Protein AF-A0A7T5BTV6-F1 (afdb_monomer)

pLDDT: mean 82.23, std 12.32, range [39.28, 97.44]

Solvent-accessible surface area (backbone atoms only — not comparable to full-atom values): 12283 Å² total; per-residue (Å²): 130,86,52,77,66,54,48,31,51,49,59,50,71,62,69,70,50,60,67,31,56,64,42,66,76,42,51,52,59,54,52,50,52,52,50,52,54,47,53,56,48,51,53,50,31,69,74,71,41,96,44,72,67,47,54,51,50,54,51,49,51,52,54,50,53,50,51,53,51,43,49,49,45,37,51,46,25,31,28,62,52,93,87,78,50,67,41,69,45,49,69,68,62,41,49,36,63,70,54,65,51,90,56,91,65,64,77,39,74,55,68,60,59,72,72,56,41,49,51,52,50,56,41,50,51,50,52,54,52,48,52,65,68,46,45,66,56,51,55,51,45,29,75,76,30,35,63,52,67,68,46,51,40,52,25,50,46,45,35,49,76,74,36,81,65,51,77,74,43,55,79,38,67,67,41,46,72,47,52,45,53,54,46,53,45,50,14,31,37,50,32,41,76,69,57,74,58,94,40,56,40,39,53,59,50,25,53,48,46,56,55,52,52,52,49,57,54,54,63,72,74,108

Mean predicted aligned error: 7.39 Å

Structure (mmCIF, N/CA/C/O backbone):
data_AF-A0A7T5BTV6-F1
#
_entry.id   AF-A0A7T5BTV6-F1
#
loop_
_atom_site.group_PDB
_atom_site.id
_atom_site.type_symbol
_atom_site.label_atom_id
_atom_site.label_alt_id
_atom_site.label_comp_id
_atom_site.label_asym_id
_atom_site.label_entity_id
_atom_site.label_seq_id
_atom_site.pdbx_PDB_ins_code
_atom_site.Cartn_x
_atom_site.Cartn_y
_atom_site.Cartn_z
_atom_site.occupancy
_atom_site.B_iso_or_equiv
_atom_site.auth_seq_id
_atom_site.auth_comp_id
_atom_site.auth_asym_id
_atom_site.auth_atom_id
_atom_site.pdbx_PDB_model_num
ATOM 1 N N . MET A 1 1 ? 21.422 -20.845 -12.925 1.00 51.81 1 MET A N 1
ATOM 2 C CA . MET A 1 1 ? 20.697 -19.559 -12.992 1.00 51.81 1 MET A CA 1
ATOM 3 C C . MET A 1 1 ? 21.410 -18.653 -13.976 1.00 51.81 1 MET A C 1
ATOM 5 O O . MET A 1 1 ? 22.628 -18.546 -13.880 1.00 51.81 1 MET A O 1
ATOM 9 N N . LYS A 1 2 ? 20.679 -18.036 -14.913 1.00 55.03 2 LYS A N 1
ATOM 10 C CA . LYS A 1 2 ? 21.185 -16.854 -15.628 1.00 55.03 2 LYS A CA 1
ATOM 11 C C . LYS A 1 2 ? 21.397 -15.729 -14.609 1.00 55.03 2 LYS A C 1
ATOM 13 O O . LYS A 1 2 ? 20.682 -15.668 -13.611 1.00 55.03 2 LYS A O 1
ATOM 18 N N . SER A 1 3 ? 22.433 -14.919 -14.787 1.00 64.31 3 SER A N 1
ATOM 19 C CA . SER A 1 3 ? 22.828 -13.929 -13.779 1.00 64.31 3 SER A CA 1
ATOM 20 C C . SER A 1 3 ? 21.842 -12.754 -13.739 1.00 64.31 3 SER A C 1
ATOM 22 O O . SER A 1 3 ? 21.277 -12.384 -14.763 1.00 64.31 3 SER A O 1
ATOM 24 N N . TYR A 1 4 ? 21.691 -12.106 -12.580 1.00 62.25 4 TYR A N 1
ATOM 25 C CA . TYR A 1 4 ? 20.944 -10.844 -12.404 1.00 62.25 4 TYR A CA 1
ATOM 26 C C . TYR A 1 4 ? 21.262 -9.778 -13.471 1.00 62.25 4 TYR A C 1
ATOM 28 O O . TYR A 1 4 ? 20.414 -8.977 -13.861 1.00 62.25 4 TYR A O 1
ATOM 36 N N . LYS A 1 5 ? 22.501 -9.776 -13.972 1.00 64.81 5 LYS A N 1
ATOM 37 C CA . LYS A 1 5 ? 22.947 -8.874 -15.033 1.00 64.81 5 LYS A CA 1
ATOM 38 C C . LYS A 1 5 ? 22.238 -9.152 -16.367 1.00 64.81 5 LYS A C 1
ATOM 40 O O . LYS A 1 5 ? 21.891 -8.214 -17.074 1.00 64.81 5 LYS A O 1
ATOM 45 N N . GLU A 1 6 ? 21.978 -10.417 -16.682 1.00 66.62 6 GLU A N 1
ATOM 46 C CA . GLU A 1 6 ? 21.362 -10.830 -17.947 1.00 66.62 6 GLU A CA 1
ATOM 47 C C . GLU A 1 6 ? 19.863 -10.500 -17.998 1.00 66.62 6 GLU A C 1
ATOM 49 O O . GLU A 1 6 ? 19.373 -10.093 -19.048 1.00 66.62 6 GLU A O 1
ATOM 54 N N . THR A 1 7 ? 19.123 -10.603 -16.884 1.00 66.12 7 THR A N 1
ATOM 55 C CA . THR A 1 7 ? 17.706 -10.177 -16.830 1.00 66.12 7 THR A CA 1
ATOM 56 C C . THR A 1 7 ? 17.564 -8.675 -17.011 1.00 66.12 7 THR A C 1
ATOM 58 O O . THR A 1 7 ? 16.719 -8.223 -17.784 1.00 66.12 7 THR A O 1
ATOM 61 N N . LYS A 1 8 ? 18.440 -7.904 -16.365 1.00 66.19 8 LYS A N 1
ATOM 62 C CA . LYS A 1 8 ? 18.507 -6.451 -16.528 1.00 66.19 8 LYS A CA 1
ATOM 63 C C . LYS A 1 8 ? 18.761 -6.024 -17.973 1.00 66.19 8 LYS A C 1
ATOM 65 O O . LYS A 1 8 ? 18.110 -5.104 -18.460 1.00 66.19 8 LYS A O 1
ATOM 70 N N . GLU A 1 9 ? 19.697 -6.679 -18.654 1.00 68.44 9 GLU A N 1
ATOM 71 C CA . GLU A 1 9 ? 20.021 -6.376 -20.051 1.00 68.44 9 GLU A CA 1
ATOM 72 C C . GLU A 1 9 ? 18.893 -6.800 -21.004 1.00 68.44 9 GLU A C 1
ATOM 74 O O . GLU A 1 9 ? 18.571 -6.046 -21.918 1.00 68.44 9 GLU A O 1
ATOM 79 N N . TYR A 1 10 ? 18.239 -7.940 -20.762 1.00 68.81 10 TYR A N 1
ATOM 80 C CA . TYR A 1 10 ? 17.140 -8.429 -21.601 1.00 68.81 10 TYR A CA 1
ATOM 81 C C . TYR A 1 10 ? 15.875 -7.562 -21.503 1.00 68.81 10 TYR A C 1
ATOM 83 O O . TYR A 1 10 ? 15.316 -7.180 -22.526 1.00 68.81 10 TYR A O 1
ATOM 91 N N . LEU A 1 11 ? 15.443 -7.179 -20.295 1.00 65.69 11 LEU A N 1
ATOM 92 C CA . LEU A 1 11 ? 14.284 -6.288 -20.126 1.00 65.69 11 LEU A CA 1
ATOM 93 C C . LEU A 1 11 ? 14.559 -4.884 -20.681 1.00 65.69 11 LEU A C 1
ATOM 95 O O . LEU A 1 11 ? 13.669 -4.267 -21.257 1.00 65.69 11 LEU A O 1
ATOM 99 N N . LYS A 1 12 ? 15.812 -4.415 -20.603 1.00 66.75 12 LYS A N 1
ATOM 100 C CA . LYS A 1 12 ? 16.241 -3.179 -21.270 1.00 66.75 12 LYS A CA 1
ATOM 101 C C . LYS A 1 12 ? 16.178 -3.288 -22.799 1.00 66.75 12 LYS A C 1
ATOM 103 O O . LYS A 1 12 ? 15.775 -2.330 -23.447 1.00 66.75 12 LYS A O 1
ATOM 108 N N . GLN A 1 13 ? 16.565 -4.431 -23.373 1.00 67.75 13 GLN A N 1
ATOM 109 C CA . GLN A 1 13 ? 16.500 -4.687 -24.821 1.00 67.75 13 GLN A CA 1
ATOM 110 C C . GLN A 1 13 ? 15.068 -4.778 -25.356 1.00 67.75 13 GLN A C 1
ATOM 112 O O . GLN A 1 13 ? 14.852 -4.519 -26.535 1.00 67.75 13 GLN A O 1
ATOM 117 N N . LEU A 1 14 ? 14.100 -5.142 -24.510 1.00 63.34 14 LEU A N 1
ATOM 118 C CA . LEU A 1 14 ? 12.693 -5.195 -24.900 1.00 63.34 14 LEU A CA 1
ATOM 119 C C . LEU A 1 14 ? 12.043 -3.809 -25.030 1.00 63.34 14 LEU A C 1
ATOM 121 O O . LEU A 1 14 ? 10.919 -3.752 -25.516 1.00 63.34 14 LEU A O 1
ATOM 125 N N . GLU A 1 15 ? 12.712 -2.722 -24.608 1.00 56.06 15 GLU A N 1
ATOM 126 C CA . GLU A 1 15 ? 12.237 -1.318 -24.624 1.00 56.06 15 GLU A CA 1
ATOM 127 C C . GLU A 1 15 ? 10.810 -1.094 -24.066 1.00 56.06 15 GLU A C 1
ATOM 129 O O . GLU A 1 15 ? 10.263 0.008 -24.137 1.00 56.06 15 GLU A O 1
ATOM 134 N N . ASP A 1 16 ? 10.197 -2.109 -23.454 1.00 62.25 16 ASP A N 1
ATOM 135 C CA . ASP A 1 16 ? 8.799 -2.102 -23.045 1.00 62.25 16 ASP A CA 1
ATOM 136 C C . ASP A 1 16 ? 8.652 -1.591 -21.612 1.00 62.25 16 ASP A C 1
ATOM 138 O O . ASP A 1 16 ? 8.216 -2.283 -20.696 1.00 62.25 16 ASP A O 1
ATOM 142 N N . PHE A 1 17 ? 9.011 -0.323 -21.421 1.00 65.88 17 PHE A N 1
ATOM 143 C CA . PHE A 1 17 ? 8.762 0.392 -20.172 1.00 65.88 17 PHE A CA 1
ATOM 144 C C . PHE A 1 17 ? 7.330 0.938 -20.096 1.00 65.88 17 PHE A C 1
ATOM 146 O O . PHE A 1 17 ? 7.071 1.818 -19.282 1.00 65.88 17 PHE A O 1
ATOM 153 N N . ARG A 1 18 ? 6.378 0.485 -20.929 1.00 67.88 18 ARG A N 1
ATOM 154 C CA . ARG A 1 18 ? 5.025 1.080 -21.005 1.00 67.88 18 ARG A CA 1
ATOM 155 C C . ARG A 1 18 ? 4.305 1.060 -19.660 1.00 67.88 18 ARG A C 1
ATOM 157 O O . ARG A 1 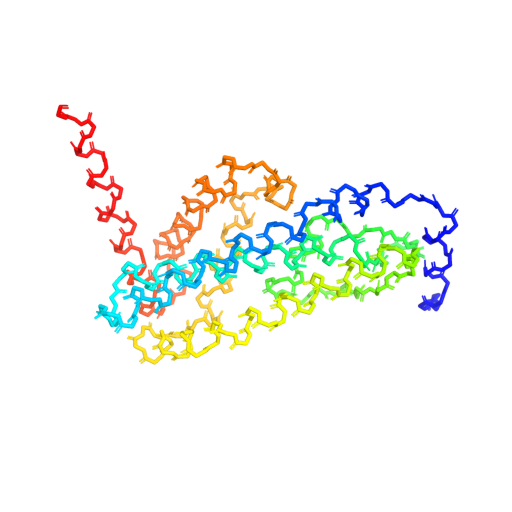18 ? 3.767 2.088 -19.248 1.00 67.88 18 ARG A O 1
ATOM 164 N N . SER A 1 19 ? 4.365 -0.068 -18.954 1.00 67.50 19 SER A N 1
ATOM 165 C CA . SER A 1 19 ? 3.799 -0.197 -17.608 1.00 67.50 19 SER A CA 1
ATOM 166 C C . SER A 1 19 ? 4.476 0.752 -16.624 1.00 67.50 19 SER A C 1
ATOM 168 O O . SER A 1 19 ? 3.798 1.383 -15.820 1.00 67.50 19 SER A O 1
ATOM 170 N N . PHE A 1 20 ? 5.799 0.918 -16.707 1.00 72.69 20 PHE A N 1
ATOM 171 C CA . PHE A 1 20 ? 6.503 1.811 -15.796 1.00 72.69 20 PHE A CA 1
ATOM 172 C C . PHE A 1 20 ? 6.275 3.288 -16.122 1.00 72.69 20 PHE A C 1
ATOM 174 O O . PHE A 1 20 ? 5.968 4.048 -15.218 1.00 72.69 20 PHE A O 1
ATOM 181 N N . ASN A 1 21 ? 6.289 3.685 -17.394 1.00 78.25 21 ASN A N 1
ATOM 182 C CA . ASN A 1 21 ? 5.945 5.037 -17.836 1.00 78.25 21 ASN A CA 1
ATOM 183 C C . ASN A 1 21 ? 4.548 5.452 -17.360 1.00 78.25 21 ASN A C 1
ATOM 185 O O . ASN A 1 21 ? 4.383 6.530 -16.803 1.00 78.25 21 ASN A O 1
ATOM 189 N N . TYR A 1 22 ? 3.546 4.583 -17.529 1.00 82.88 22 TYR A N 1
ATOM 190 C CA . TYR A 1 22 ? 2.180 4.861 -17.078 1.00 82.88 22 TYR A CA 1
ATOM 191 C C . TYR A 1 22 ? 2.087 5.070 -15.559 1.00 82.88 22 TYR A C 1
ATOM 193 O O . TYR A 1 22 ? 1.328 5.917 -15.087 1.00 82.88 22 TYR A O 1
ATOM 201 N N . ARG A 1 23 ? 2.820 4.267 -14.783 1.00 82.19 23 ARG A N 1
ATOM 202 C CA . ARG A 1 23 ? 2.764 4.300 -13.317 1.00 82.19 23 ARG A CA 1
ATOM 203 C C . ARG A 1 23 ? 3.638 5.413 -12.742 1.00 82.19 23 ARG A C 1
ATOM 205 O O . ARG A 1 23 ? 3.221 6.072 -11.796 1.00 82.19 23 ARG A O 1
ATOM 212 N N . ALA A 1 24 ? 4.789 5.685 -13.351 1.00 81.88 24 ALA A N 1
ATOM 213 C CA . ALA A 1 24 ? 5.714 6.753 -12.983 1.00 81.88 24 ALA A CA 1
ATOM 214 C C . ALA A 1 24 ? 5.093 8.152 -13.125 1.00 81.88 24 ALA A C 1
ATOM 216 O O . ALA A 1 24 ? 5.476 9.055 -12.391 1.00 81.88 24 ALA A O 1
ATOM 217 N N . THR A 1 25 ? 4.103 8.338 -14.005 1.00 84.19 25 THR A N 1
ATOM 218 C CA . THR A 1 25 ? 3.374 9.614 -14.098 1.00 84.19 25 THR A CA 1
ATOM 219 C C . THR A 1 25 ? 2.312 9.811 -13.015 1.00 84.19 25 THR A C 1
ATOM 221 O O . THR A 1 25 ? 1.799 10.917 -12.903 1.00 84.19 25 THR A O 1
ATOM 224 N N . ARG A 1 26 ? 1.959 8.778 -12.235 1.00 90.25 26 ARG A N 1
ATOM 225 C CA . ARG A 1 26 ? 0.856 8.826 -11.251 1.00 90.25 26 ARG A CA 1
ATOM 226 C C . ARG A 1 26 ? 1.294 8.551 -9.821 1.00 90.25 26 ARG A C 1
ATOM 228 O O . ARG A 1 26 ? 0.880 9.258 -8.911 1.00 90.25 26 ARG A O 1
ATOM 235 N N . LEU A 1 27 ? 2.137 7.537 -9.618 1.00 92.81 27 LEU A N 1
ATOM 236 C CA . LEU A 1 27 ? 2.580 7.110 -8.289 1.00 92.81 27 LEU A CA 1
ATOM 237 C C . LEU A 1 27 ? 3.151 8.257 -7.437 1.00 92.81 27 LEU A C 1
ATOM 239 O O . LEU A 1 27 ? 2.778 8.313 -6.269 1.00 92.81 27 LEU A O 1
ATOM 243 N N . PRO A 1 28 ? 3.973 9.190 -7.966 1.00 94.38 28 PRO A N 1
ATOM 244 C CA . PRO A 1 28 ? 4.473 10.302 -7.157 1.00 94.38 28 PRO A CA 1
ATOM 245 C C . PRO A 1 28 ? 3.354 11.160 -6.557 1.00 94.38 28 PRO A C 1
ATOM 247 O O . PRO A 1 28 ? 3.398 11.496 -5.377 1.00 94.38 28 PRO A O 1
ATOM 250 N N . GLU A 1 29 ? 2.334 11.484 -7.355 1.00 94.81 29 GLU A N 1
ATOM 251 C CA . GLU A 1 29 ? 1.193 12.290 -6.913 1.00 94.81 29 GLU A CA 1
ATOM 252 C C . GLU A 1 29 ? 0.322 11.521 -5.918 1.00 94.81 29 GLU A C 1
ATOM 254 O O . GLU A 1 29 ? -0.054 12.062 -4.883 1.00 94.81 29 GLU A O 1
ATOM 259 N N . MET A 1 30 ? 0.062 10.238 -6.175 1.00 95.88 30 MET A N 1
ATOM 260 C CA . MET A 1 30 ? -0.702 9.391 -5.256 1.00 95.88 30 MET A CA 1
ATOM 261 C C . MET A 1 30 ? -0.015 9.257 -3.890 1.00 95.88 30 MET A C 1
ATOM 263 O O . MET A 1 30 ? -0.673 9.385 -2.860 1.00 95.88 30 MET A O 1
ATOM 267 N N . VAL A 1 31 ? 1.310 9.061 -3.872 1.00 96.81 31 VAL A N 1
ATOM 268 C CA . VAL A 1 31 ? 2.104 9.019 -2.632 1.00 96.81 31 VAL A CA 1
ATOM 269 C C . VAL A 1 31 ? 2.049 10.364 -1.910 1.00 96.81 31 VAL A C 1
ATOM 271 O O . VAL A 1 31 ? 1.879 10.388 -0.691 1.00 96.81 31 VAL A O 1
ATOM 274 N N . ALA A 1 32 ? 2.159 11.481 -2.635 1.00 96.38 32 ALA A N 1
ATOM 275 C CA . ALA A 1 32 ? 2.069 12.814 -2.044 1.00 96.38 32 ALA A CA 1
ATOM 276 C C . ALA A 1 32 ? 0.684 13.080 -1.432 1.00 96.38 32 ALA A C 1
ATOM 278 O O . ALA A 1 32 ? 0.597 13.590 -0.316 1.00 96.38 32 ALA A O 1
ATOM 279 N N . ASN A 1 33 ? -0.387 12.683 -2.122 1.00 95.81 33 ASN A N 1
ATOM 280 C CA . ASN A 1 33 ? -1.759 12.842 -1.646 1.00 95.81 33 ASN A CA 1
ATOM 281 C C . ASN A 1 33 ? -2.028 12.002 -0.392 1.00 95.81 33 ASN A C 1
ATOM 283 O O . ASN A 1 33 ? -2.576 12.524 0.574 1.00 95.81 33 ASN A O 1
ATOM 287 N N . GLU A 1 34 ? -1.591 10.739 -0.367 1.00 96.31 34 GLU A N 1
ATOM 288 C CA . GLU A 1 34 ? -1.724 9.887 0.823 1.00 96.31 34 GLU A CA 1
ATOM 289 C C . GLU A 1 34 ? -0.873 10.402 1.992 1.00 96.31 34 GLU A C 1
ATOM 291 O O . GLU A 1 34 ? -1.297 10.355 3.143 1.00 96.31 34 GLU A O 1
ATOM 296 N N . THR A 1 35 ? 0.316 10.944 1.705 1.00 96.25 35 THR A N 1
ATOM 297 C CA . THR A 1 35 ? 1.166 11.572 2.729 1.00 96.25 35 THR A CA 1
ATOM 298 C C . THR A 1 35 ? 0.465 12.770 3.355 1.00 96.25 35 THR A C 1
ATOM 300 O O . THR A 1 35 ? 0.402 12.861 4.576 1.00 96.25 35 THR A O 1
ATOM 303 N N . LYS A 1 36 ? -0.122 13.645 2.533 1.00 95.75 36 LYS A N 1
ATOM 304 C CA . LYS A 1 36 ? -0.873 14.806 3.012 1.00 95.75 36 LYS A CA 1
ATOM 305 C C . LYS A 1 36 ? -2.113 14.397 3.813 1.00 95.75 36 LYS A C 1
ATOM 307 O O . LYS A 1 36 ? -2.341 14.933 4.888 1.00 95.75 36 LYS A O 1
ATOM 312 N N . HIS A 1 37 ? -2.883 13.423 3.324 1.00 93.81 37 HIS A N 1
ATOM 313 C CA . HIS A 1 37 ? -4.029 12.879 4.066 1.00 93.81 37 HIS A CA 1
ATOM 314 C C . HIS A 1 37 ? -3.598 12.352 5.438 1.00 93.81 37 HIS A C 1
ATOM 316 O O . HIS A 1 37 ? -4.233 12.629 6.451 1.00 93.81 37 HIS A O 1
ATOM 322 N N . PHE A 1 38 ? -2.472 11.640 5.495 1.00 94.81 38 PHE A N 1
ATOM 323 C CA . PHE A 1 38 ? -1.949 11.149 6.760 1.00 94.81 38 PHE A CA 1
ATOM 324 C C . PHE A 1 38 ? -1.506 12.277 7.703 1.00 94.81 38 PHE A C 1
ATOM 326 O O . PHE A 1 38 ? -1.732 12.158 8.903 1.00 94.81 38 PHE A O 1
ATOM 333 N N . GLU A 1 39 ? -0.933 13.375 7.205 1.00 93.50 39 GLU A N 1
ATOM 334 C CA . GLU A 1 39 ? -0.629 14.559 8.027 1.00 93.50 39 GLU A CA 1
ATOM 335 C C . GLU A 1 39 ? -1.895 15.113 8.708 1.00 93.50 39 GLU A C 1
ATOM 337 O O . GLU A 1 39 ? -1.875 15.349 9.918 1.00 93.50 39 GLU A O 1
ATOM 342 N N . ASP A 1 40 ? -3.015 15.204 7.985 1.00 90.94 40 ASP A N 1
ATOM 343 C CA . ASP A 1 40 ? -4.306 15.630 8.548 1.00 90.94 40 ASP A CA 1
ATOM 344 C C . ASP A 1 40 ? -4.791 14.648 9.643 1.00 90.94 40 ASP A C 1
ATOM 346 O O . ASP A 1 40 ? -5.232 15.048 10.726 1.00 90.94 40 ASP A O 1
ATOM 350 N N . VAL A 1 41 ? -4.638 13.336 9.416 1.00 90.31 41 VAL A N 1
ATOM 351 C CA . VAL A 1 41 ? -4.958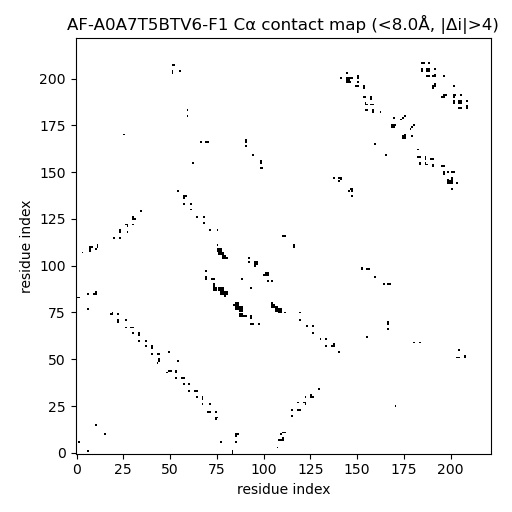 12.287 10.407 1.00 90.31 41 VAL A CA 1
ATOM 352 C C . VAL A 1 41 ? -4.062 12.385 11.648 1.00 90.31 41 VAL A C 1
ATOM 354 O O . VAL A 1 41 ? -4.522 12.150 12.768 1.00 90.31 41 VAL A O 1
ATOM 357 N N . GLN A 1 42 ? -2.785 12.743 11.487 1.00 89.88 42 GLN A N 1
ATOM 358 C CA . GLN A 1 42 ? -1.865 12.940 12.608 1.00 89.88 42 GLN A CA 1
ATOM 359 C C . GLN A 1 42 ? -2.267 14.131 13.475 1.00 89.88 42 GLN A C 1
ATOM 361 O O . GLN A 1 42 ? -2.119 14.061 14.697 1.00 89.88 42 GLN A O 1
ATOM 366 N N . GLU A 1 43 ? -2.724 15.228 12.870 1.00 88.25 43 GLU A N 1
ATOM 367 C CA . GLU A 1 43 ? -3.242 16.383 13.607 1.00 88.25 43 GLU A CA 1
ATOM 368 C C . GLU A 1 43 ? -4.470 15.984 14.425 1.00 88.25 43 GLU A C 1
ATOM 370 O O . GLU A 1 43 ? -4.467 16.154 15.646 1.00 88.25 43 GLU A O 1
ATOM 375 N N . PHE A 1 44 ? -5.432 15.305 13.799 1.00 84.88 44 PHE A N 1
ATOM 376 C CA . PHE A 1 44 ? -6.617 14.795 14.488 1.00 84.88 44 PHE A CA 1
ATOM 377 C C . PHE A 1 44 ? -6.272 13.825 15.634 1.00 84.88 44 PHE A C 1
ATOM 379 O O . PHE A 1 44 ? -6.803 13.938 16.738 1.00 84.88 44 PHE A O 1
ATOM 386 N N . PHE A 1 45 ? -5.328 12.896 15.429 1.00 85.81 45 PHE A N 1
ATOM 387 C CA . PHE A 1 45 ? -4.883 11.973 16.481 1.00 85.81 45 PHE A CA 1
ATOM 388 C C . PHE A 1 45 ? -4.203 12.697 17.654 1.00 85.81 45 PHE A C 1
ATOM 390 O O . PHE A 1 45 ? -4.320 12.258 18.797 1.00 85.81 45 PHE A O 1
ATOM 397 N N . LYS A 1 46 ? -3.477 13.796 17.409 1.00 83.06 46 LYS A N 1
ATOM 398 C CA . LYS A 1 46 ? -2.864 14.593 18.487 1.00 83.06 46 LYS A CA 1
ATOM 399 C C . LYS A 1 46 ? -3.913 15.312 19.333 1.00 83.06 46 LYS A C 1
ATOM 401 O O . LYS A 1 46 ? -3.697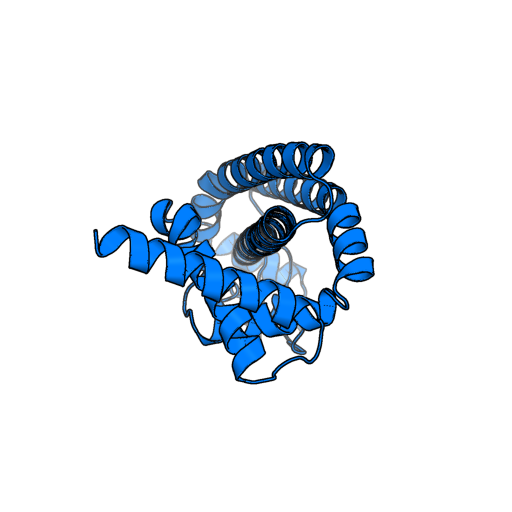 15.454 20.534 1.00 83.06 46 LYS A O 1
ATOM 406 N N . GLU A 1 47 ? -5.003 15.763 18.718 1.00 84.19 47 GLU A N 1
ATOM 407 C CA . GLU A 1 47 ? -6.090 16.474 19.398 1.00 84.19 47 GLU A CA 1
ATOM 408 C C . GLU A 1 47 ? -6.993 15.522 20.191 1.00 84.19 47 GLU A C 1
ATOM 410 O O . GLU A 1 47 ? -7.215 15.725 21.384 1.00 84.19 47 GLU A O 1
ATOM 415 N N . GLU A 1 48 ? -7.461 14.450 19.551 1.00 81.94 48 GLU A N 1
ATOM 416 C CA . GLU A 1 48 ? -8.474 13.539 20.103 1.00 81.94 48 GLU A CA 1
ATOM 417 C C . GLU A 1 48 ? -7.874 12.297 20.786 1.00 81.94 48 GLU A C 1
ATOM 419 O O . GLU A 1 48 ? -8.574 11.521 21.442 1.00 81.94 48 GLU A O 1
ATOM 424 N N . GLY A 1 49 ? -6.568 12.075 20.639 1.00 80.25 49 GLY A N 1
ATOM 425 C CA . GLY A 1 49 ? -5.878 10.908 21.173 1.00 80.25 49 GLY A CA 1
ATOM 426 C C . GLY A 1 49 ? -6.286 9.593 20.500 1.00 80.25 49 GLY A C 1
ATOM 427 O O . GLY A 1 49 ? -6.735 9.538 19.353 1.00 80.25 49 GLY A O 1
ATOM 428 N N . PHE A 1 50 ? -6.094 8.490 21.228 1.00 81.75 50 PHE A N 1
ATOM 429 C CA . PHE A 1 50 ? -6.418 7.152 20.741 1.00 81.75 50 PHE A CA 1
ATOM 430 C C . PHE A 1 50 ? -7.938 6.938 20.707 1.00 81.75 50 PHE A C 1
ATOM 432 O O . PHE A 1 50 ? -8.564 6.737 21.748 1.00 81.75 50 PHE A O 1
ATOM 439 N N . ASN A 1 51 ? -8.526 6.943 19.510 1.00 81.19 51 ASN A N 1
ATOM 440 C CA . ASN A 1 51 ? -9.945 6.664 19.291 1.00 81.19 51 ASN A CA 1
ATOM 441 C C . ASN A 1 51 ? -10.171 5.811 18.030 1.00 81.19 51 ASN A C 1
ATOM 443 O O . ASN A 1 51 ? -9.285 5.681 17.186 1.00 81.19 51 ASN A O 1
ATOM 447 N N . HIS A 1 52 ? -11.370 5.234 17.904 1.00 78.44 52 HIS A N 1
ATOM 448 C CA . HIS A 1 52 ? -11.712 4.325 16.805 1.00 78.44 52 HIS A CA 1
ATOM 449 C C . HIS A 1 52 ? -11.502 4.934 15.414 1.00 78.44 52 HIS A C 1
ATOM 451 O O . HIS A 1 52 ? -10.945 4.263 14.549 1.00 78.44 52 HIS A O 1
ATOM 457 N N . LEU A 1 53 ? -11.911 6.188 15.204 1.00 81.75 53 LEU A N 1
ATOM 458 C CA . LEU A 1 53 ? -11.840 6.839 13.897 1.00 81.75 53 LEU A CA 1
ATOM 459 C C . LEU A 1 53 ? -10.387 7.051 13.464 1.00 81.75 53 LEU A C 1
ATOM 461 O O . LEU A 1 53 ? -10.016 6.677 12.353 1.00 81.75 53 LEU A O 1
ATOM 465 N N . SER A 1 54 ? -9.545 7.574 14.357 1.00 83.88 54 SER A N 1
ATOM 466 C CA . SER A 1 54 ? -8.137 7.806 14.038 1.00 83.88 54 SER A CA 1
ATOM 467 C C . SER A 1 54 ? -7.401 6.498 13.753 1.00 83.88 54 SER A C 1
ATOM 469 O O . SER A 1 54 ? -6.612 6.429 12.819 1.00 83.88 54 SER A O 1
ATOM 471 N N . VAL A 1 55 ? -7.666 5.440 14.528 1.00 87.38 55 VAL A N 1
ATOM 472 C CA . VAL A 1 55 ? -7.057 4.116 14.306 1.00 87.38 55 VAL A CA 1
ATOM 473 C C . VAL A 1 55 ? -7.447 3.557 12.941 1.00 87.38 55 VAL A C 1
ATOM 475 O O . VAL A 1 55 ? -6.590 3.036 12.228 1.00 87.38 55 VAL A O 1
ATOM 478 N N . VAL A 1 56 ? -8.721 3.684 12.566 1.00 89.12 56 VAL A N 1
ATOM 479 C CA . VAL A 1 56 ? -9.227 3.233 11.267 1.00 89.12 56 VAL A CA 1
ATOM 480 C C . VAL A 1 56 ? -8.516 3.945 10.122 1.00 89.12 56 VAL A C 1
ATOM 482 O O . VAL A 1 56 ? -8.017 3.275 9.218 1.00 89.12 56 VAL A O 1
ATOM 485 N N . GLU A 1 57 ? -8.412 5.272 10.186 1.00 90.62 57 GLU A N 1
ATOM 486 C CA . GLU A 1 57 ? -7.732 6.071 9.163 1.00 90.62 57 GLU A CA 1
ATOM 487 C C . GLU A 1 57 ? -6.230 5.771 9.090 1.00 90.62 57 GLU A C 1
ATOM 489 O O . GLU A 1 57 ? -5.711 5.542 8.001 1.00 90.62 57 GLU A O 1
ATOM 494 N N . ILE A 1 58 ? -5.541 5.652 10.232 1.00 91.94 58 ILE A N 1
ATOM 495 C CA . ILE A 1 58 ? -4.117 5.275 10.274 1.00 91.94 58 ILE A CA 1
ATOM 496 C C . ILE A 1 58 ? -3.898 3.934 9.564 1.00 91.94 58 ILE A C 1
ATOM 498 O O . ILE A 1 58 ? -3.007 3.801 8.727 1.00 91.94 58 ILE A O 1
ATOM 502 N N . ILE A 1 59 ? -4.719 2.931 9.871 1.00 91.62 59 ILE A N 1
ATOM 503 C CA . ILE A 1 59 ? -4.597 1.603 9.268 1.00 91.62 59 ILE A CA 1
ATOM 504 C C . ILE A 1 59 ? -4.956 1.623 7.775 1.00 91.62 59 ILE A C 1
ATOM 506 O O . ILE A 1 59 ? -4.268 0.973 6.989 1.00 91.62 59 ILE A O 1
ATOM 510 N N . ARG A 1 60 ? -5.981 2.379 7.350 1.00 92.81 60 ARG A N 1
ATOM 511 C CA . ARG A 1 60 ? -6.304 2.540 5.920 1.00 92.81 60 ARG A CA 1
ATOM 512 C C . ARG A 1 60 ? -5.128 3.140 5.167 1.00 92.81 60 ARG A C 1
ATOM 514 O O . ARG A 1 60 ? -4.722 2.582 4.151 1.00 92.81 60 ARG A O 1
ATOM 521 N N . SER A 1 61 ? -4.563 4.227 5.681 1.00 94.62 61 SER A N 1
ATOM 522 C CA . SER A 1 61 ? -3.446 4.913 5.041 1.00 94.62 61 SER A CA 1
ATOM 523 C C . SER A 1 61 ? -2.177 4.063 5.018 1.00 94.62 61 SER A C 1
ATOM 525 O O . SER A 1 61 ? -1.487 4.028 3.999 1.00 94.62 61 SER A O 1
ATOM 527 N N . PHE A 1 62 ? -1.929 3.271 6.067 1.00 93.69 62 PHE A N 1
ATOM 528 C CA . PHE A 1 62 ? -0.873 2.259 6.061 1.00 93.69 62 PHE A CA 1
ATOM 529 C C . PHE A 1 62 ? -1.054 1.247 4.918 1.00 93.69 62 PHE A C 1
ATOM 531 O O . PHE A 1 62 ? -0.154 1.088 4.095 1.00 93.69 62 PHE A O 1
ATOM 538 N N . ILE A 1 63 ? -2.232 0.619 4.816 1.00 93.12 63 ILE A N 1
ATOM 539 C CA . ILE A 1 63 ? -2.534 -0.374 3.770 1.00 93.12 63 ILE A CA 1
ATOM 540 C C . ILE A 1 63 ? -2.439 0.257 2.374 1.00 93.12 63 ILE A C 1
ATOM 542 O O . ILE A 1 63 ? -1.862 -0.333 1.461 1.00 93.12 63 ILE A O 1
ATOM 546 N N . LYS A 1 64 ? -2.968 1.471 2.195 1.00 95.12 64 LYS A N 1
ATOM 547 C CA . LYS A 1 64 ? -2.910 2.213 0.931 1.00 95.12 64 LYS A CA 1
ATOM 548 C C . LYS A 1 64 ? -1.484 2.514 0.493 1.00 95.12 64 LYS A C 1
ATOM 550 O O . LYS A 1 64 ? -1.135 2.231 -0.653 1.00 95.12 64 LYS A O 1
ATOM 555 N N . MET A 1 65 ? -0.644 3.028 1.391 1.00 95.19 65 MET A N 1
ATOM 556 C CA . MET A 1 65 ? 0.758 3.292 1.067 1.00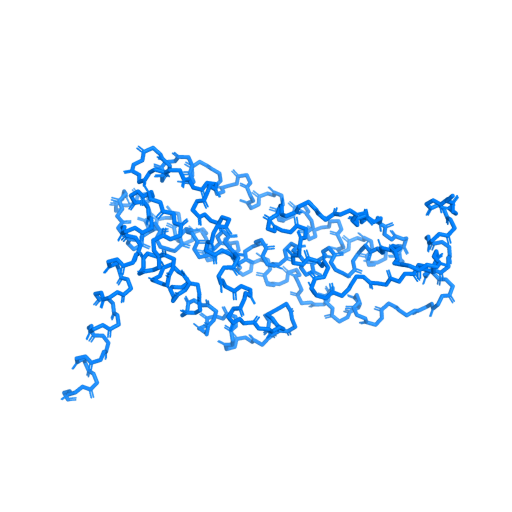 95.19 65 MET A CA 1
ATOM 557 C C . MET A 1 65 ? 1.491 2.007 0.672 1.00 95.19 65 MET A C 1
ATOM 559 O O . MET A 1 65 ? 2.295 1.991 -0.264 1.00 95.19 65 MET A O 1
ATOM 563 N N . ASP A 1 66 ? 1.176 0.904 1.340 1.00 91.75 66 ASP A N 1
ATOM 564 C CA . ASP A 1 66 ? 1.755 -0.391 1.027 1.00 91.75 66 ASP A CA 1
ATOM 565 C C . ASP A 1 66 ? 1.282 -0.941 -0.339 1.00 91.75 66 ASP A C 1
ATOM 567 O O . ASP A 1 66 ? 2.086 -1.511 -1.081 1.00 91.75 66 ASP A O 1
ATOM 571 N N . LEU A 1 67 ? 0.043 -0.663 -0.767 1.00 93.06 67 LEU A N 1
ATOM 572 C CA . LEU A 1 67 ? -0.408 -0.919 -2.145 1.00 93.06 67 LEU A CA 1
ATOM 573 C C . LEU A 1 67 ? 0.361 -0.073 -3.174 1.00 93.06 67 LEU A C 1
ATOM 575 O O . LEU A 1 67 ? 0.754 -0.587 -4.226 1.00 93.06 67 LEU A O 1
ATOM 579 N N . LEU A 1 68 ? 0.628 1.205 -2.879 1.00 94.38 68 LEU A N 1
ATOM 580 C CA . LEU A 1 68 ? 1.440 2.069 -3.749 1.00 94.38 68 LEU A CA 1
ATOM 581 C C . LEU A 1 68 ? 2.875 1.541 -3.879 1.00 94.38 68 LEU A C 1
ATOM 583 O O . LEU A 1 68 ? 3.424 1.497 -4.983 1.00 94.38 68 LEU A O 1
ATOM 587 N N . LYS A 1 69 ? 3.461 1.065 -2.776 1.00 92.62 69 LYS A N 1
ATOM 588 C CA . LYS A 1 69 ? 4.767 0.392 -2.760 1.00 92.62 69 LYS A CA 1
ATOM 589 C C . LYS A 1 69 ? 4.772 -0.864 -3.625 1.00 92.62 69 LYS A C 1
ATOM 591 O O . LYS A 1 69 ? 5.701 -1.040 -4.412 1.00 92.62 69 LYS A O 1
ATOM 596 N N . LEU A 1 70 ? 3.760 -1.725 -3.515 1.00 90.75 70 LEU A N 1
ATOM 597 C CA . LEU A 1 70 ? 3.646 -2.909 -4.371 1.00 90.75 70 LEU A CA 1
ATOM 598 C C . LEU A 1 70 ? 3.530 -2.536 -5.840 1.00 90.75 70 LEU A C 1
ATOM 600 O O . LEU A 1 70 ? 4.196 -3.130 -6.684 1.00 90.75 70 LEU A O 1
ATOM 604 N N . SER A 1 71 ? 2.741 -1.515 -6.149 1.00 91.31 71 SER A N 1
ATOM 605 C CA . SER A 1 71 ? 2.589 -1.061 -7.521 1.00 91.31 71 SER A CA 1
ATOM 606 C C . SER A 1 71 ? 3.883 -0.468 -8.101 1.00 91.31 71 SER A C 1
ATOM 608 O O . SER A 1 71 ? 4.213 -0.692 -9.276 1.00 91.31 71 SER A O 1
ATOM 610 N N . LEU A 1 72 ? 4.675 0.219 -7.269 1.00 90.81 72 LEU A N 1
ATOM 611 C CA . LEU A 1 72 ? 6.034 0.630 -7.619 1.00 90.81 72 LEU A CA 1
ATOM 612 C C . LEU A 1 72 ? 6.927 -0.596 -7.845 1.00 90.81 72 LEU A C 1
ATOM 614 O O . LEU A 1 72 ? 7.600 -0.675 -8.870 1.00 90.81 72 LEU A O 1
ATOM 618 N N . MET A 1 73 ? 6.908 -1.586 -6.948 1.00 88.19 73 MET A N 1
ATOM 619 C CA . MET A 1 73 ? 7.694 -2.816 -7.097 1.00 88.19 73 MET A CA 1
ATOM 620 C C . MET A 1 73 ? 7.355 -3.563 -8.389 1.00 88.19 73 MET A C 1
ATOM 622 O O . MET A 1 73 ? 8.270 -3.909 -9.132 1.00 88.19 73 MET A O 1
ATOM 626 N N . GLN A 1 74 ? 6.068 -3.727 -8.704 1.00 86.75 74 GLN A N 1
ATOM 627 C CA . GLN A 1 74 ? 5.597 -4.417 -9.908 1.00 86.75 74 GLN A CA 1
ATOM 628 C C . GLN A 1 74 ? 6.149 -3.800 -11.201 1.00 86.75 74 GLN A C 1
ATOM 630 O O . GLN A 1 74 ? 6.343 -4.484 -12.201 1.00 86.75 74 GLN A O 1
ATOM 635 N N . SER A 1 75 ? 6.404 -2.493 -11.185 1.00 83.25 75 SER A N 1
ATOM 636 C CA . SER A 1 75 ? 6.860 -1.747 -12.358 1.00 83.25 75 SER A CA 1
ATOM 637 C C . SER A 1 75 ? 8.373 -1.534 -12.421 1.00 83.25 75 SER A C 1
ATOM 639 O O . SER A 1 75 ? 8.908 -1.214 -13.480 1.00 83.25 75 SER A O 1
ATOM 641 N N . THR A 1 76 ? 9.071 -1.753 -11.307 1.00 84.31 76 THR A N 1
ATOM 642 C CA . THR A 1 76 ? 10.510 -1.480 -11.153 1.00 84.31 76 THR A CA 1
ATOM 643 C C . THR A 1 76 ? 11.341 -2.736 -10.931 1.00 84.31 76 THR A C 1
ATOM 645 O O . THR A 1 76 ? 12.568 -2.651 -10.859 1.00 84.31 76 THR A O 1
ATOM 648 N N . HIS A 1 77 ? 10.694 -3.899 -10.832 1.00 85.69 77 HIS A N 1
ATOM 649 C CA . HIS A 1 77 ? 11.339 -5.193 -10.650 1.00 85.69 77 HIS A CA 1
ATOM 650 C C . HIS A 1 77 ? 10.938 -6.163 -11.761 1.00 85.69 77 HIS A C 1
ATOM 652 O O . HIS A 1 77 ? 9.869 -6.053 -12.353 1.00 85.69 77 HIS A O 1
ATOM 658 N N . GLY A 1 78 ? 11.822 -7.114 -12.037 1.00 81.81 78 GLY A N 1
ATOM 659 C CA . GLY A 1 78 ? 11.556 -8.292 -12.849 1.00 81.81 78 GLY A CA 1
ATOM 660 C C . GLY A 1 78 ? 11.653 -9.555 -12.002 1.00 81.81 78 GLY A C 1
ATOM 661 O O . GLY A 1 78 ? 12.227 -9.545 -10.911 1.00 81.81 78 GLY A O 1
ATOM 662 N N . ILE A 1 79 ? 11.119 -10.646 -12.530 1.00 80.62 79 ILE A N 1
ATOM 663 C CA . ILE A 1 79 ? 11.145 -11.973 -11.916 1.00 80.62 79 ILE A CA 1
ATOM 664 C C . ILE A 1 79 ? 11.564 -13.027 -12.941 1.00 80.62 79 ILE A C 1
ATOM 666 O O . ILE A 1 79 ? 11.579 -12.779 -14.151 1.00 80.62 79 ILE A O 1
ATOM 670 N N . TYR A 1 80 ? 11.869 -14.221 -12.445 1.00 76.81 80 TYR A N 1
ATOM 671 C CA . TYR A 1 80 ? 12.020 -15.420 -13.257 1.00 76.81 80 TYR A CA 1
ATOM 672 C C . TYR A 1 80 ? 10.935 -16.415 -12.886 1.00 76.81 80 TYR A C 1
ATOM 674 O O . TYR A 1 80 ? 10.823 -16.809 -11.729 1.00 76.81 80 TYR A O 1
ATOM 682 N N . VAL A 1 81 ? 10.180 -16.849 -13.886 1.00 69.62 81 VAL A N 1
ATOM 683 C CA . VAL A 1 81 ? 9.202 -17.928 -13.750 1.00 69.62 81 VAL A CA 1
ATOM 684 C C . VAL A 1 81 ? 9.639 -19.061 -14.669 1.00 69.62 81 VAL A C 1
ATOM 686 O O . VAL A 1 81 ? 10.390 -18.814 -15.617 1.00 69.62 81 VAL A O 1
ATOM 689 N N . ASN A 1 82 ? 9.260 -20.292 -14.310 1.00 62.12 82 ASN A N 1
ATOM 690 C CA . ASN A 1 82 ? 9.503 -21.560 -15.011 1.00 62.12 82 ASN A CA 1
ATOM 691 C C . ASN A 1 82 ? 10.065 -21.399 -16.441 1.00 62.12 82 ASN A C 1
ATOM 693 O O . ASN A 1 82 ? 9.421 -20.801 -17.296 1.00 62.12 82 ASN A O 1
ATOM 697 N N . ASP A 1 83 ? 11.261 -21.959 -16.671 1.00 63.53 83 ASP A N 1
ATOM 698 C CA . ASP A 1 83 ? 12.074 -21.900 -17.906 1.00 63.53 83 ASP A CA 1
ATOM 699 C C . ASP A 1 83 ? 13.077 -20.729 -18.039 1.00 63.53 83 ASP A C 1
ATOM 701 O O . ASP A 1 83 ? 13.663 -20.522 -19.103 1.00 63.53 83 ASP A O 1
ATOM 705 N N . ASN A 1 84 ? 13.395 -20.020 -16.944 1.00 65.69 84 ASN A N 1
ATOM 706 C CA . ASN A 1 84 ? 14.455 -18.988 -16.873 1.00 65.69 84 ASN A CA 1
ATOM 707 C C . ASN A 1 84 ? 14.265 -17.789 -17.831 1.00 65.69 84 ASN A C 1
ATOM 709 O O . ASN A 1 84 ? 15.242 -17.099 -18.155 1.00 65.69 84 ASN A O 1
ATOM 713 N N . THR A 1 85 ? 13.036 -17.512 -18.272 1.00 69.19 85 THR A N 1
ATOM 714 C CA . THR A 1 85 ? 12.742 -16.305 -19.056 1.00 69.19 85 THR A CA 1
ATOM 715 C C . THR A 1 85 ? 12.435 -15.153 -18.100 1.00 69.19 85 THR A C 1
ATOM 717 O O . THR A 1 85 ? 11.535 -15.286 -17.271 1.00 69.19 85 THR A O 1
ATOM 720 N N . PRO A 1 86 ? 13.186 -14.039 -18.157 1.00 73.62 86 PRO A N 1
ATOM 721 C CA . PRO A 1 86 ? 12.881 -12.881 -17.333 1.00 73.62 86 PRO A CA 1
ATOM 722 C C . PRO A 1 86 ? 11.606 -12.194 -17.822 1.00 73.62 86 PRO A C 1
ATOM 724 O O . PRO A 1 86 ? 11.430 -11.989 -19.024 1.00 73.62 86 PRO A O 1
ATOM 727 N N . GLN A 1 87 ? 10.748 -11.806 -16.885 1.00 77.88 87 GLN A N 1
ATOM 728 C CA . GLN A 1 87 ? 9.506 -11.090 -17.167 1.00 77.88 87 GLN A CA 1
ATOM 729 C C . GLN A 1 87 ? 9.182 -10.071 -16.072 1.00 77.88 87 GLN A C 1
ATOM 731 O O . GLN A 1 87 ? 9.746 -10.120 -14.977 1.00 77.88 87 GLN A O 1
ATOM 736 N N . TYR A 1 88 ? 8.270 -9.145 -16.367 1.00 80.44 88 TYR A N 1
ATOM 737 C CA . TYR A 1 88 ? 7.661 -8.307 -15.336 1.00 80.44 88 TYR A CA 1
ATOM 738 C C . TYR A 1 88 ? 6.777 -9.169 -14.425 1.00 80.44 88 TYR A C 1
ATOM 740 O O . TYR A 1 88 ? 6.094 -10.062 -14.935 1.00 80.44 88 TYR A O 1
ATOM 748 N N . PRO A 1 89 ? 6.768 -8.923 -13.106 1.00 83.19 89 PRO A N 1
ATOM 749 C CA . PRO A 1 89 ? 5.887 -9.636 -12.198 1.00 83.19 89 PRO A CA 1
ATOM 750 C C . PRO A 1 89 ? 4.425 -9.318 -12.509 1.00 83.19 89 PRO A C 1
ATOM 752 O O . PRO A 1 89 ? 4.028 -8.164 -12.707 1.00 83.19 89 PRO A O 1
ATOM 755 N N . SER A 1 90 ? 3.602 -10.358 -12.515 1.00 85.50 90 SER A N 1
ATOM 756 C CA . SER A 1 90 ? 2.155 -10.203 -12.483 1.00 85.50 90 SER A CA 1
ATOM 757 C C . SER A 1 90 ? 1.711 -9.575 -11.160 1.00 85.50 90 SER A C 1
ATOM 759 O O . SER A 1 90 ? 2.457 -9.508 -10.175 1.00 85.50 90 SER A O 1
ATOM 761 N N . GLU A 1 91 ? 0.464 -9.109 -11.127 1.00 85.38 91 GLU A N 1
ATOM 762 C CA . GLU A 1 91 ? -0.124 -8.601 -9.891 1.00 85.38 91 GLU A CA 1
ATOM 763 C C . GLU A 1 91 ? -0.152 -9.683 -8.807 1.00 85.38 91 GLU A C 1
ATOM 765 O O . GLU A 1 91 ? 0.270 -9.414 -7.688 1.00 85.38 91 GLU A O 1
ATOM 770 N N . ALA A 1 92 ? -0.553 -10.912 -9.148 1.00 83.75 92 ALA A N 1
ATOM 771 C CA . ALA A 1 92 ? -0.607 -12.024 -8.200 1.00 83.75 92 ALA A CA 1
ATOM 772 C C . ALA A 1 92 ? 0.768 -12.323 -7.576 1.00 83.75 92 ALA A C 1
ATOM 774 O O . ALA A 1 92 ? 0.876 -12.488 -6.364 1.00 83.75 92 ALA A O 1
ATOM 775 N N . GLU A 1 93 ? 1.836 -12.321 -8.378 1.00 85.44 93 GLU A N 1
ATOM 776 C CA . GLU A 1 93 ? 3.205 -12.547 -7.887 1.00 85.44 93 GLU A CA 1
ATOM 777 C C . GLU A 1 93 ? 3.706 -11.385 -7.021 1.00 85.44 93 GLU A C 1
ATOM 779 O O . GLU A 1 93 ? 4.436 -11.594 -6.052 1.00 85.44 93 GLU A O 1
ATOM 784 N N . THR A 1 94 ? 3.302 -10.157 -7.352 1.00 86.06 94 THR A N 1
ATOM 785 C CA . THR A 1 94 ? 3.626 -8.958 -6.566 1.00 86.06 94 THR A CA 1
ATOM 786 C C . THR A 1 94 ? 2.917 -8.982 -5.215 1.00 86.06 94 THR A C 1
ATOM 788 O O . THR A 1 94 ? 3.536 -8.744 -4.179 1.00 86.06 94 THR A O 1
ATOM 791 N N . VAL A 1 95 ? 1.627 -9.307 -5.223 1.00 82.81 95 VAL A N 1
ATOM 792 C CA . VAL A 1 95 ? 0.781 -9.436 -4.037 1.00 82.81 95 VAL A CA 1
ATOM 793 C C . VAL A 1 95 ? 1.281 -10.548 -3.113 1.00 82.81 95 VAL A C 1
ATOM 795 O O . VAL A 1 95 ? 1.380 -10.326 -1.908 1.00 82.81 95 VAL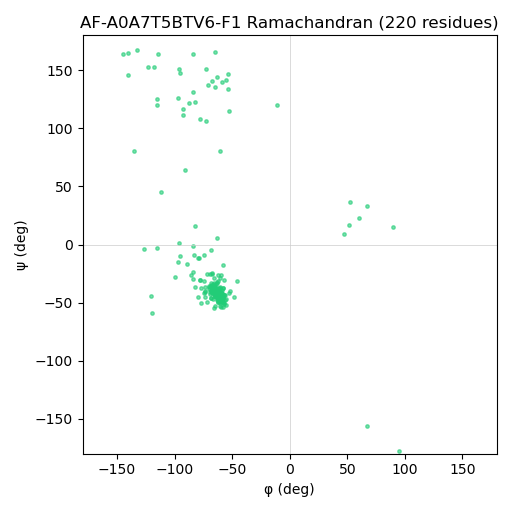 A O 1
ATOM 798 N N . ALA A 1 96 ? 1.700 -11.693 -3.656 1.00 77.19 96 ALA A N 1
ATOM 799 C CA . ALA A 1 96 ? 2.283 -12.780 -2.865 1.00 77.19 96 ALA A CA 1
ATOM 800 C C . ALA A 1 96 ? 3.549 -12.349 -2.100 1.00 77.19 96 ALA A C 1
ATOM 802 O O . ALA A 1 96 ? 3.870 -12.899 -1.050 1.00 77.19 96 ALA A O 1
ATOM 803 N N . LYS A 1 97 ? 4.281 -11.334 -2.586 1.00 72.50 97 LYS A N 1
ATOM 804 C CA . LYS A 1 97 ? 5.428 -10.778 -1.851 1.00 72.50 97 LYS A CA 1
ATOM 805 C C . LYS A 1 97 ? 5.006 -9.965 -0.628 1.00 72.50 97 LYS A C 1
ATOM 807 O O . LYS A 1 97 ? 5.793 -9.816 0.305 1.00 72.50 97 LYS A O 1
ATOM 812 N N . PHE A 1 98 ? 3.789 -9.433 -0.649 1.00 67.44 98 PHE A N 1
ATOM 813 C CA . PHE A 1 98 ? 3.220 -8.636 0.423 1.00 67.44 98 PHE A CA 1
ATOM 814 C C . PHE A 1 98 ? 2.697 -9.487 1.577 1.00 67.44 98 PHE A C 1
ATOM 816 O O . PHE A 1 98 ? 2.954 -9.178 2.737 1.00 67.44 98 PHE A O 1
ATOM 823 N N . THR A 1 99 ? 1.974 -10.563 1.263 1.00 60.94 99 THR A N 1
ATOM 824 C CA . THR A 1 99 ? 1.349 -11.439 2.265 1.00 60.94 99 THR A CA 1
ATOM 825 C C . THR A 1 99 ? 2.371 -12.230 3.082 1.00 60.94 99 THR A C 1
ATOM 827 O O . THR A 1 99 ? 1.985 -12.927 4.014 1.00 60.94 99 THR A O 1
ATOM 830 N N . LEU A 1 100 ? 3.672 -12.121 2.757 1.00 54.22 100 LEU A N 1
ATOM 831 C CA . LEU A 1 100 ? 4.761 -12.921 3.330 1.00 54.22 100 LEU A CA 1
ATOM 832 C C . LEU A 1 100 ? 4.484 -14.429 3.267 1.00 54.22 100 LEU A C 1
ATOM 834 O O . LEU A 1 100 ? 5.175 -15.214 3.920 1.00 54.22 100 LEU A O 1
ATOM 838 N N . GLU A 1 101 ? 3.526 -14.850 2.435 1.00 52.44 101 GLU A N 1
ATOM 839 C CA . GLU A 1 101 ? 3.499 -16.213 1.945 1.00 52.44 101 GLU A CA 1
ATOM 840 C C . GLU A 1 101 ? 4.877 -16.463 1.343 1.00 52.44 101 GLU A C 1
ATOM 842 O O . GLU A 1 101 ? 5.427 -15.583 0.675 1.00 52.44 101 GLU A O 1
ATOM 847 N N . ASN A 1 102 ? 5.481 -17.609 1.663 1.00 52.06 102 ASN A N 1
ATOM 848 C CA . ASN A 1 102 ? 6.798 -17.999 1.167 1.00 52.06 102 ASN A CA 1
ATOM 849 C C . ASN A 1 102 ? 6.755 -18.077 -0.365 1.00 52.06 102 ASN A C 1
ATOM 851 O O . ASN A 1 102 ? 6.580 -19.138 -0.953 1.00 52.06 102 ASN A O 1
ATOM 855 N N . SER A 1 103 ? 6.861 -16.924 -1.011 1.00 61.91 103 SER A N 1
ATOM 856 C CA . SER A 1 103 ? 6.986 -16.796 -2.438 1.00 61.91 103 SER A CA 1
ATOM 857 C C . SER A 1 103 ? 8.436 -17.121 -2.732 1.00 61.91 103 SER A C 1
ATOM 859 O O . SER A 1 103 ? 9.331 -16.324 -2.438 1.00 61.91 103 SER A O 1
ATOM 861 N N . ASP A 1 104 ? 8.655 -18.294 -3.325 1.00 71.19 104 ASP A N 1
ATOM 862 C CA . ASP A 1 104 ? 9.946 -18.727 -3.875 1.00 71.19 104 ASP A CA 1
ATOM 863 C C . ASP A 1 104 ? 10.415 -17.822 -5.043 1.00 71.19 104 ASP A C 1
ATOM 865 O O . ASP A 1 104 ? 11.411 -18.105 -5.709 1.00 71.19 104 ASP A O 1
ATOM 869 N N . ILE A 1 105 ? 9.688 -16.729 -5.321 1.00 76.94 105 ILE A N 1
ATOM 870 C CA . ILE A 1 105 ? 9.960 -15.770 -6.382 1.00 76.94 105 ILE A CA 1
ATOM 871 C C . ILE A 1 105 ? 10.821 -14.625 -5.841 1.00 76.94 105 ILE A C 1
ATOM 873 O O . ILE A 1 105 ? 10.419 -13.804 -5.002 1.00 76.94 105 ILE A O 1
ATOM 877 N N . ASP A 1 106 ? 12.021 -14.534 -6.402 1.00 80.12 106 ASP A N 1
ATOM 878 C CA . ASP A 1 106 ? 12.928 -13.418 -6.189 1.00 80.12 106 ASP A CA 1
ATOM 879 C C . ASP A 1 106 ? 12.600 -12.252 -7.128 1.00 80.12 106 ASP A C 1
ATOM 881 O O . ASP A 1 106 ? 12.481 -12.415 -8.345 1.00 80.12 106 ASP A O 1
ATOM 885 N N . PHE A 1 107 ? 12.500 -11.055 -6.548 1.00 82.81 107 PHE A N 1
ATOM 886 C CA . PHE A 1 107 ? 12.288 -9.804 -7.272 1.00 82.81 107 PHE A CA 1
ATOM 887 C C . PHE A 1 107 ? 13.629 -9.108 -7.490 1.00 82.81 107 PHE A C 1
ATOM 889 O O . PHE A 1 107 ? 14.370 -8.833 -6.544 1.00 82.81 107 PHE A O 1
ATOM 896 N N . TYR A 1 108 ? 13.919 -8.776 -8.742 1.00 81.94 108 TYR A N 1
ATOM 897 C CA . TYR A 1 108 ? 15.191 -8.205 -9.163 1.00 81.94 108 TYR A CA 1
ATOM 898 C C . TYR A 1 108 ? 14.979 -6.783 -9.690 1.00 81.94 108 TYR A C 1
ATOM 900 O O . TYR A 1 108 ? 14.251 -6.622 -10.669 1.00 81.94 108 TYR A O 1
ATOM 908 N N . PRO A 1 109 ? 15.607 -5.748 -9.101 1.00 82.75 109 PRO A N 1
ATOM 909 C CA . PRO A 1 109 ? 15.472 -4.375 -9.586 1.00 82.75 109 PRO A CA 1
ATOM 910 C C . PRO A 1 109 ? 15.853 -4.254 -11.063 1.00 82.75 109 PRO A C 1
ATOM 912 O O . PRO A 1 109 ? 16.819 -4.875 -11.507 1.00 82.75 109 PRO A O 1
ATOM 915 N N . LEU A 1 110 ? 15.136 -3.435 -11.824 1.00 79.19 110 LEU A N 1
ATOM 916 C CA . LEU A 1 110 ? 15.402 -3.208 -13.245 1.00 79.19 110 LEU A CA 1
ATOM 917 C C . LEU A 1 110 ? 16.479 -2.138 -13.465 1.00 79.19 110 LEU A C 1
ATOM 919 O O . LEU A 1 110 ? 16.848 -1.408 -12.549 1.00 79.19 110 LEU A O 1
ATOM 923 N N . ILE A 1 111 ? 17.033 -2.074 -14.681 1.00 78.81 111 ILE A N 1
ATOM 924 C CA . ILE A 1 111 ? 17.800 -0.902 -15.131 1.00 78.81 111 ILE A CA 1
ATOM 925 C C . ILE A 1 111 ? 16.820 0.014 -15.847 1.00 78.81 111 ILE A C 1
ATOM 927 O O . ILE A 1 111 ? 16.335 -0.326 -16.926 1.00 78.81 111 ILE A O 1
ATOM 931 N N . LEU A 1 112 ? 16.553 1.162 -15.242 1.00 79.81 112 LEU A N 1
ATOM 932 C CA . LEU A 1 112 ? 15.648 2.162 -15.776 1.00 79.81 112 LEU A CA 1
ATOM 933 C C . LEU A 1 112 ? 16.444 3.236 -16.541 1.00 79.81 112 LEU A C 1
ATOM 935 O O . LEU A 1 112 ? 17.610 3.477 -16.220 1.00 79.81 112 LEU A O 1
ATOM 939 N N . PRO A 1 113 ? 15.853 3.878 -17.562 1.00 83.25 113 PRO A N 1
ATOM 940 C CA . PRO A 1 113 ? 16.361 5.139 -18.098 1.00 83.25 113 PRO A CA 1
ATOM 941 C C . PRO A 1 113 ? 16.523 6.184 -16.986 1.00 83.25 113 PRO A C 1
ATOM 943 O O . PRO A 1 113 ? 15.704 6.214 -16.071 1.00 83.25 113 PRO A O 1
ATOM 946 N N . ASP A 1 114 ? 17.521 7.065 -17.091 1.00 86.50 114 ASP A N 1
ATOM 947 C CA . ASP A 1 114 ? 17.893 8.014 -16.025 1.00 86.50 114 ASP A CA 1
ATOM 948 C C . ASP A 1 114 ? 16.710 8.839 -15.487 1.00 86.50 114 ASP A C 1
ATOM 950 O O . ASP A 1 114 ? 16.583 9.040 -14.279 1.00 86.50 114 ASP A O 1
ATOM 954 N N . GLU A 1 115 ? 15.809 9.286 -16.369 1.00 85.56 115 GLU A N 1
ATOM 955 C CA . GLU A 1 115 ? 14.609 10.037 -15.980 1.00 85.56 115 GLU A CA 1
ATOM 956 C C . GLU A 1 115 ? 13.663 9.204 -15.109 1.00 85.56 115 GLU A C 1
ATOM 958 O O . GLU A 1 115 ? 13.173 9.677 -14.083 1.00 85.56 115 GLU A O 1
ATOM 963 N N . LEU A 1 116 ? 13.440 7.943 -15.482 1.00 86.31 116 LEU A N 1
ATOM 964 C CA . LEU A 1 116 ? 12.552 7.050 -14.750 1.00 86.31 116 LEU A CA 1
ATOM 965 C C . LEU A 1 116 ? 13.218 6.485 -13.487 1.00 86.31 116 LEU A C 1
ATOM 967 O O . LEU A 1 116 ? 12.537 6.248 -12.492 1.00 86.31 116 LEU A O 1
ATOM 971 N N . GLU A 1 117 ? 14.542 6.316 -13.492 1.00 90.00 117 GLU A N 1
ATOM 972 C CA . GLU A 1 117 ? 15.322 5.965 -12.301 1.00 90.00 117 GLU A CA 1
ATOM 973 C C . GLU A 1 117 ? 15.225 7.069 -11.244 1.00 90.00 117 GLU A C 1
ATOM 975 O O . GLU A 1 117 ? 15.054 6.783 -10.058 1.00 90.00 117 GLU A O 1
ATOM 980 N N . LYS A 1 118 ? 15.265 8.338 -11.667 1.00 92.56 118 LYS A N 1
ATOM 981 C CA . LYS A 1 118 ? 15.045 9.469 -10.764 1.00 92.56 118 LYS A CA 1
ATOM 982 C C . LYS A 1 118 ? 13.650 9.411 -10.139 1.00 92.56 118 LYS A C 1
ATOM 984 O O . LYS A 1 118 ? 13.542 9.463 -8.918 1.00 92.56 118 LYS A O 1
ATOM 989 N N . VAL A 1 119 ? 12.603 9.234 -10.950 1.00 91.94 119 VAL A N 1
ATOM 990 C CA . VAL A 1 119 ? 11.222 9.121 -10.444 1.00 91.94 119 VAL A CA 1
ATOM 991 C C . VAL A 1 119 ? 11.067 7.930 -9.493 1.00 91.94 119 VAL A C 1
ATOM 993 O O . VAL A 1 119 ? 10.461 8.077 -8.432 1.00 91.94 119 VAL A O 1
ATOM 996 N N . ASN A 1 120 ? 11.644 6.770 -9.828 1.00 91.12 120 ASN A N 1
ATOM 997 C CA . ASN A 1 120 ? 11.661 5.590 -8.960 1.00 91.12 120 ASN A CA 1
ATOM 998 C C . ASN A 1 120 ? 12.261 5.917 -7.590 1.00 91.12 120 ASN A C 1
ATOM 1000 O O . ASN A 1 120 ? 11.654 5.645 -6.555 1.00 91.12 120 ASN A O 1
ATOM 1004 N N . LYS A 1 121 ? 13.455 6.517 -7.591 1.00 93.38 121 LYS A N 1
ATOM 1005 C CA . LYS A 1 121 ? 14.183 6.853 -6.373 1.00 93.38 121 LYS A CA 1
ATOM 1006 C C . LYS A 1 121 ? 13.414 7.855 -5.518 1.00 93.38 121 LYS A C 1
ATOM 1008 O O . LYS A 1 121 ? 13.213 7.590 -4.338 1.00 93.38 121 LYS A O 1
ATOM 1013 N N . ASP A 1 122 ? 12.947 8.946 -6.116 1.00 95.75 122 ASP A N 1
ATOM 1014 C CA . ASP A 1 122 ? 12.223 9.999 -5.402 1.00 95.75 122 ASP A CA 1
ATOM 1015 C C . ASP A 1 122 ? 10.919 9.444 -4.789 1.00 95.75 122 ASP A C 1
ATOM 1017 O O . ASP A 1 122 ? 10.627 9.679 -3.617 1.00 95.75 122 ASP A O 1
ATOM 1021 N N . THR A 1 123 ? 10.177 8.616 -5.539 1.00 95.12 123 THR A N 1
ATOM 1022 C CA . THR A 1 123 ? 8.950 7.955 -5.050 1.00 95.12 123 THR A CA 1
ATOM 1023 C C . THR A 1 123 ? 9.253 6.970 -3.921 1.00 95.12 123 THR A C 1
ATOM 1025 O O . THR A 1 123 ? 8.562 6.944 -2.904 1.00 95.12 123 THR A O 1
ATOM 1028 N N . ARG A 1 124 ? 10.308 6.161 -4.068 1.00 94.44 124 ARG A N 1
ATOM 1029 C CA . ARG A 1 124 ? 10.747 5.213 -3.039 1.00 94.44 124 ARG A CA 1
ATOM 1030 C C . ARG A 1 124 ? 11.144 5.930 -1.751 1.00 94.44 124 ARG A C 1
ATOM 1032 O O . ARG A 1 124 ? 10.766 5.478 -0.672 1.00 94.44 124 ARG A O 1
ATOM 1039 N N . ASP A 1 125 ? 11.903 7.016 -1.854 1.00 96.44 125 ASP A N 1
ATOM 1040 C CA . ASP A 1 125 ? 12.347 7.795 -0.699 1.00 96.44 125 ASP A CA 1
ATOM 1041 C C . ASP A 1 125 ? 11.149 8.442 0.017 1.00 96.44 125 ASP A C 1
ATOM 1043 O O . ASP A 1 125 ? 11.096 8.423 1.250 1.00 96.44 125 ASP A O 1
ATOM 1047 N N . ALA A 1 126 ? 10.140 8.908 -0.730 1.00 97.44 126 ALA A N 1
ATOM 1048 C CA . ALA A 1 126 ? 8.881 9.397 -0.169 1.00 97.44 126 ALA A CA 1
ATOM 1049 C C . ALA A 1 126 ? 8.114 8.301 0.596 1.00 97.44 126 ALA A C 1
ATOM 1051 O O . ALA A 1 126 ? 7.734 8.521 1.744 1.00 97.44 126 ALA A O 1
ATOM 1052 N N . ILE A 1 127 ? 7.975 7.095 0.029 1.00 96.19 127 ILE A N 1
ATOM 1053 C CA . ILE A 1 127 ? 7.338 5.953 0.714 1.00 96.19 127 ILE A CA 1
ATOM 1054 C C . ILE A 1 127 ? 8.110 5.571 1.988 1.00 96.19 127 ILE A C 1
ATOM 1056 O O . ILE A 1 127 ? 7.514 5.320 3.033 1.00 96.19 127 ILE A O 1
ATOM 1060 N N . ILE A 1 128 ? 9.447 5.541 1.939 1.00 94.12 128 ILE A N 1
ATOM 1061 C CA . ILE A 1 128 ? 10.279 5.253 3.120 1.00 94.12 128 ILE A CA 1
ATOM 1062 C C . ILE A 1 128 ? 10.073 6.319 4.201 1.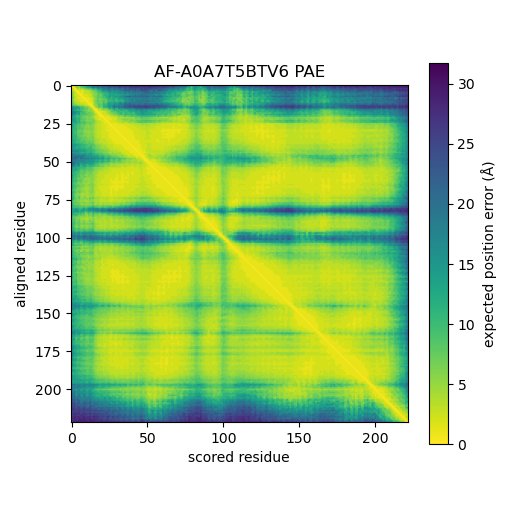00 94.12 128 ILE A C 1
ATOM 1064 O O . ILE A 1 128 ? 9.992 5.985 5.384 1.00 94.12 128 ILE A O 1
ATOM 1068 N N . SER A 1 129 ? 10.012 7.593 3.812 1.00 96.94 129 SER A N 1
ATOM 1069 C CA . SER A 1 129 ? 9.753 8.700 4.734 1.00 96.94 129 SER A CA 1
ATOM 1070 C C . SER A 1 129 ? 8.375 8.572 5.380 1.00 96.94 129 SER A C 1
ATOM 1072 O O . SER A 1 129 ? 8.262 8.665 6.602 1.00 96.94 129 SER A O 1
ATOM 1074 N N . TYR A 1 130 ? 7.353 8.274 4.577 1.00 97.19 130 TYR A N 1
ATOM 1075 C CA . TYR A 1 130 ? 6.004 8.011 5.058 1.00 97.19 130 TYR A CA 1
ATOM 1076 C C . TYR A 1 130 ? 5.986 6.862 6.073 1.00 97.19 130 TYR A C 1
ATOM 1078 O O . TYR A 1 130 ? 5.501 7.036 7.190 1.00 97.19 130 TYR A O 1
ATOM 1086 N N . ASN A 1 131 ? 6.589 5.716 5.738 1.00 94.50 131 ASN A N 1
ATOM 1087 C CA . ASN A 1 131 ? 6.586 4.535 6.605 1.00 94.50 131 ASN A CA 1
ATOM 1088 C C . ASN A 1 131 ? 7.254 4.809 7.962 1.00 94.50 131 ASN A C 1
ATOM 1090 O O . ASN A 1 131 ? 6.769 4.354 8.994 1.00 94.50 131 ASN A O 1
ATOM 1094 N N . LYS A 1 132 ? 8.317 5.622 7.990 1.00 95.38 132 LYS A N 1
ATOM 1095 C CA . LYS A 1 132 ? 8.924 6.086 9.250 1.00 95.38 132 LYS A CA 1
ATOM 1096 C C . LYS A 1 132 ? 8.001 7.004 10.049 1.00 95.38 132 LYS A C 1
ATOM 1098 O O . LYS A 1 132 ? 8.057 7.008 11.273 1.00 95.38 132 LYS A O 1
ATOM 1103 N N . SER A 1 133 ? 7.190 7.813 9.371 1.00 95.06 133 SER A N 1
ATOM 1104 C CA . SER A 1 133 ? 6.271 8.749 10.024 1.00 95.06 133 SER A CA 1
ATOM 1105 C C . SER A 1 133 ? 5.051 8.059 10.643 1.00 95.06 133 SER A C 1
ATOM 1107 O O . SER A 1 133 ? 4.559 8.513 11.675 1.00 95.06 133 SER A O 1
ATOM 1109 N N . ILE A 1 134 ? 4.582 6.953 10.051 1.00 94.38 134 ILE A N 1
ATOM 1110 C CA . ILE A 1 134 ? 3.423 6.194 10.543 1.00 94.38 134 ILE A CA 1
ATOM 1111 C C . ILE A 1 134 ? 3.788 5.160 11.612 1.00 94.38 134 ILE A C 1
ATOM 1113 O O . ILE A 1 134 ? 2.969 4.863 12.479 1.00 94.38 134 ILE A O 1
ATOM 1117 N N . GLU A 1 135 ? 5.028 4.664 11.615 1.00 93.25 135 GLU A N 1
ATOM 1118 C CA . GLU A 1 135 ? 5.512 3.639 12.549 1.00 93.25 135 GLU A CA 1
ATOM 1119 C C . GLU A 1 135 ? 5.192 3.921 14.036 1.00 93.25 135 GLU A C 1
ATOM 1121 O O . GLU A 1 135 ? 4.680 3.016 14.699 1.00 93.25 135 GLU A O 1
ATOM 1126 N N . PRO A 1 136 ? 5.375 5.140 14.590 1.00 92.38 136 PRO A N 1
ATOM 1127 C CA . PRO A 1 136 ? 5.028 5.414 15.989 1.00 92.38 136 PRO A CA 1
ATOM 1128 C C . PRO A 1 136 ? 3.533 5.249 16.296 1.00 92.38 136 PRO A C 1
ATOM 1130 O O . PRO A 1 136 ? 3.157 4.865 17.406 1.00 92.38 136 PRO A O 1
ATOM 1133 N N . PHE A 1 137 ? 2.668 5.529 15.318 1.00 92.38 137 PHE A N 1
ATOM 1134 C CA . PHE A 1 137 ? 1.222 5.370 15.455 1.00 92.38 137 PHE A CA 1
ATOM 1135 C C . PHE A 1 137 ? 0.833 3.897 15.418 1.00 92.38 137 PHE A C 1
ATOM 1137 O O . PHE A 1 137 ? 0.027 3.470 16.242 1.00 92.38 137 PHE A O 1
ATOM 1144 N N . LEU A 1 138 ? 1.461 3.109 14.540 1.00 91.25 138 LEU A N 1
ATOM 1145 C CA . LEU A 1 138 ? 1.300 1.656 14.531 1.00 91.25 138 LEU A CA 1
ATOM 1146 C C . LEU A 1 138 ? 1.749 1.065 15.875 1.00 91.25 138 LEU A C 1
ATOM 1148 O O . LEU A 1 138 ? 0.970 0.387 16.527 1.00 91.25 138 LEU A O 1
ATOM 1152 N N . GLN A 1 139 ? 2.924 1.420 16.395 1.00 91.25 139 GLN A N 1
ATOM 1153 C CA . GLN A 1 139 ? 3.364 0.951 17.720 1.00 91.25 139 GLN A CA 1
ATOM 1154 C C . GLN A 1 139 ? 2.383 1.333 18.846 1.00 91.25 139 GLN A C 1
ATOM 1156 O O . GLN A 1 139 ? 2.144 0.558 19.776 1.00 91.25 139 GLN A O 1
ATOM 1161 N N . SER A 1 140 ? 1.783 2.526 18.767 1.00 89.69 140 SER A N 1
ATOM 1162 C CA . SER A 1 140 ? 0.736 2.954 19.700 1.00 89.69 140 SER A CA 1
ATOM 1163 C C . SER A 1 140 ? -0.528 2.098 19.573 1.00 89.69 140 SER A C 1
ATOM 1165 O O . SER A 1 140 ? -1.079 1.663 20.585 1.00 89.69 140 SER A O 1
ATOM 1167 N N . ILE A 1 141 ? -0.973 1.805 18.350 1.00 88.50 141 ILE A N 1
ATOM 1168 C CA . ILE A 1 141 ? -2.109 0.915 18.093 1.00 88.50 141 ILE A CA 1
ATOM 1169 C C . ILE A 1 141 ? -1.822 -0.487 18.614 1.00 88.50 141 ILE A C 1
ATOM 1171 O O . ILE A 1 141 ? -2.653 -1.036 19.328 1.00 88.50 141 ILE A O 1
ATOM 1175 N N . GLU A 1 142 ? -0.638 -1.032 18.359 1.00 89.94 142 GLU A N 1
ATOM 1176 C CA . GLU A 1 142 ? -0.262 -2.374 18.794 1.00 89.94 142 GLU A CA 1
ATOM 1177 C C . GLU A 1 142 ? -0.316 -2.507 20.319 1.00 89.94 142 GLU A C 1
ATOM 1179 O O . GLU A 1 142 ? -0.873 -3.461 20.864 1.00 89.94 142 GLU A O 1
ATOM 1184 N N . LYS A 1 143 ? 0.160 -1.478 21.028 1.00 89.00 143 LYS A N 1
ATOM 1185 C CA . LYS A 1 143 ? 0.101 -1.411 22.491 1.00 89.00 143 LYS A CA 1
ATOM 1186 C C . LYS A 1 143 ? -1.330 -1.379 23.045 1.00 89.00 143 LYS A C 1
ATOM 1188 O O . LYS A 1 143 ? -1.553 -1.877 24.148 1.00 89.00 143 LYS A O 1
ATOM 1193 N N . ASN A 1 144 ? -2.272 -0.760 22.334 1.00 84.69 144 ASN A N 1
ATOM 1194 C CA . ASN A 1 144 ? -3.63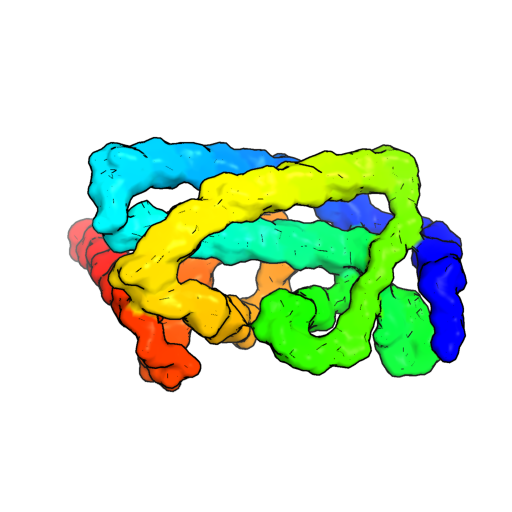6 -0.526 22.828 1.00 84.69 144 ASN A CA 1
ATOM 1195 C C . ASN A 1 144 ? -4.667 -1.536 22.297 1.00 84.69 144 ASN A C 1
ATOM 1197 O O . ASN A 1 144 ? -5.662 -1.799 22.969 1.00 84.69 144 ASN A O 1
ATOM 1201 N N . ALA A 1 145 ? -4.441 -2.097 21.111 1.00 83.06 145 ALA A N 1
ATOM 1202 C CA . ALA A 1 145 ? -5.389 -2.931 20.380 1.00 83.06 145 ALA A CA 1
ATOM 1203 C C . ALA A 1 145 ? -4.808 -4.297 19.965 1.00 83.06 145 ALA A C 1
ATOM 1205 O O . ALA A 1 145 ? -5.547 -5.142 19.477 1.00 83.06 145 ALA A O 1
ATOM 1206 N N . GLY A 1 146 ? -3.531 -4.584 20.220 1.00 83.12 146 GLY A N 1
ATOM 1207 C CA . GLY A 1 146 ? -2.920 -5.892 19.956 1.00 83.12 146 GLY A CA 1
ATOM 1208 C C . GLY A 1 146 ? -2.208 -5.996 18.607 1.00 83.12 146 GLY A C 1
ATOM 1209 O O . GLY A 1 146 ? -2.115 -5.017 17.875 1.00 83.12 146 GLY A O 1
ATOM 1210 N N . ASP A 1 147 ? -1.683 -7.189 18.315 1.00 86.31 147 ASP A N 1
ATOM 1211 C CA . ASP A 1 147 ? -0.708 -7.438 17.241 1.00 86.31 147 ASP A CA 1
ATOM 1212 C C . ASP A 1 147 ? -1.176 -6.909 15.876 1.00 86.31 147 ASP A C 1
ATOM 1214 O O . ASP A 1 147 ? -2.161 -7.382 15.299 1.00 86.31 147 ASP A O 1
ATOM 1218 N N . ILE A 1 148 ? -0.457 -5.912 15.360 1.00 85.69 148 ILE A N 1
ATOM 1219 C CA . ILE A 1 148 ? -0.735 -5.304 14.056 1.00 85.69 148 ILE A CA 1
ATOM 1220 C C . ILE A 1 148 ? -0.242 -6.186 12.927 1.00 85.69 148 ILE A C 1
ATOM 1222 O O . ILE A 1 148 ? -0.895 -6.255 11.891 1.00 85.69 148 ILE A O 1
ATOM 1226 N N . THR A 1 149 ? 0.898 -6.842 13.105 1.00 84.19 149 THR A N 1
ATOM 1227 C CA . THR A 1 149 ? 1.552 -7.592 12.037 1.00 84.19 149 THR A CA 1
ATOM 1228 C C . THR A 1 149 ? 0.678 -8.764 11.611 1.00 84.19 149 THR A C 1
ATOM 1230 O O . THR A 1 149 ? 0.333 -8.865 10.434 1.00 84.19 149 THR A O 1
ATOM 1233 N N . GLU A 1 150 ? 0.249 -9.597 12.562 1.00 84.12 150 GLU A N 1
ATOM 1234 C CA . GLU A 1 150 ? -0.637 -10.737 12.293 1.00 84.12 150 GLU A CA 1
ATOM 1235 C C . GLU A 1 150 ? -1.993 -10.268 11.741 1.00 84.12 150 GLU A C 1
ATOM 1237 O O . GLU A 1 150 ? -2.501 -10.798 10.749 1.00 84.12 150 GLU A O 1
ATOM 1242 N N . THR A 1 151 ? -2.561 -9.218 12.345 1.00 86.81 151 THR A N 1
ATOM 1243 C CA . THR A 1 151 ? -3.846 -8.648 11.923 1.00 86.81 151 THR A CA 1
ATOM 1244 C C . THR A 1 151 ? -3.801 -8.157 10.482 1.00 86.81 151 THR A C 1
ATOM 1246 O O . THR A 1 151 ? -4.642 -8.536 9.668 1.00 86.81 151 THR A O 1
ATOM 1249 N N . VAL A 1 152 ? -2.830 -7.304 10.158 1.00 85.62 152 VAL A N 1
ATOM 1250 C CA . VAL A 1 152 ? -2.731 -6.679 8.841 1.00 85.62 152 VAL A CA 1
ATOM 1251 C C . VAL A 1 152 ? -2.402 -7.722 7.776 1.00 85.62 152 VAL A C 1
ATOM 1253 O O . VAL A 1 152 ? -2.979 -7.662 6.693 1.00 85.62 152 VAL A O 1
ATOM 1256 N N . GLN A 1 153 ? -1.576 -8.728 8.080 1.00 85.94 153 GLN A N 1
ATOM 1257 C CA . GLN A 1 153 ? -1.337 -9.852 7.168 1.00 85.94 153 GLN A CA 1
ATOM 1258 C C . GLN A 1 153 ? -2.634 -10.585 6.804 1.00 85.94 153 GLN A C 1
ATOM 1260 O O . GLN A 1 153 ? -2.915 -10.795 5.620 1.00 85.94 153 GLN A O 1
ATOM 1265 N N . ALA A 1 154 ? -3.457 -10.943 7.793 1.00 88.38 154 ALA A N 1
ATOM 1266 C CA . ALA A 1 154 ? -4.707 -11.653 7.537 1.00 88.38 154 ALA A CA 1
ATOM 1267 C C . ALA A 1 154 ? -5.737 -10.795 6.793 1.00 88.38 154 ALA A C 1
ATOM 1269 O O . ALA A 1 154 ? -6.391 -11.283 5.868 1.00 88.38 154 ALA A O 1
ATOM 1270 N N . VAL A 1 155 ? -5.846 -9.516 7.159 1.00 89.56 155 VAL A N 1
ATOM 1271 C CA . VAL A 1 155 ? -6.734 -8.558 6.489 1.00 89.56 155 VAL A CA 1
ATOM 1272 C C . VAL A 1 155 ? -6.319 -8.358 5.043 1.00 89.56 155 VAL A C 1
ATOM 1274 O O . VAL A 1 155 ? -7.170 -8.367 4.162 1.00 89.56 155 VAL A O 1
ATOM 1277 N N . ILE A 1 156 ? -5.027 -8.205 4.771 1.00 87.56 156 ILE A N 1
ATOM 1278 C CA . ILE A 1 156 ? -4.549 -7.990 3.408 1.00 87.56 156 ILE A CA 1
ATOM 1279 C C . ILE A 1 156 ? -4.696 -9.256 2.562 1.00 87.56 156 ILE A C 1
ATOM 1281 O O . ILE A 1 156 ? -5.080 -9.165 1.399 1.00 87.56 156 ILE A O 1
ATOM 1285 N N . THR A 1 157 ? -4.500 -10.434 3.155 1.00 87.44 157 THR A N 1
ATOM 1286 C CA . THR A 1 157 ? -4.821 -11.706 2.491 1.00 87.44 157 THR A CA 1
ATOM 1287 C C . THR A 1 157 ? -6.302 -11.753 2.098 1.00 87.44 157 THR A C 1
ATOM 1289 O O . THR A 1 157 ? -6.625 -11.976 0.937 1.00 87.44 157 THR A O 1
ATOM 1292 N N . GLU A 1 158 ? -7.220 -11.441 3.022 1.00 90.56 158 GLU A N 1
ATOM 1293 C CA . GLU A 1 158 ? -8.661 -11.376 2.721 1.00 90.56 158 GLU A CA 1
ATOM 1294 C C . GLU A 1 158 ? -9.004 -10.294 1.681 1.00 90.56 158 GLU A C 1
ATOM 1296 O O . GLU A 1 158 ? -9.863 -10.519 0.822 1.00 90.56 158 GLU A O 1
ATOM 1301 N N . LEU A 1 159 ? -8.337 -9.135 1.741 1.00 90.81 159 LEU A N 1
ATOM 1302 C CA . LEU A 1 159 ? -8.498 -8.039 0.789 1.00 90.81 159 LEU A CA 1
ATOM 1303 C C . LEU A 1 159 ? -8.149 -8.505 -0.626 1.00 90.81 159 LEU A C 1
ATOM 1305 O O . LEU A 1 159 ? -8.917 -8.244 -1.550 1.00 90.81 159 LEU A O 1
ATOM 1309 N N . PHE A 1 160 ? -7.030 -9.207 -0.796 1.00 87.56 160 PHE A N 1
ATOM 1310 C CA . PHE A 1 160 ? -6.584 -9.705 -2.094 1.00 87.56 160 PHE A CA 1
ATOM 1311 C C . PHE A 1 160 ? -7.406 -10.893 -2.598 1.00 87.56 160 PHE A C 1
ATOM 1313 O O . PHE A 1 160 ? -7.784 -10.898 -3.770 1.00 87.56 160 PHE A O 1
ATOM 1320 N N . ASP A 1 161 ? -7.776 -11.830 -1.721 1.00 86.00 161 ASP A N 1
ATOM 1321 C CA . ASP A 1 161 ? -8.658 -12.958 -2.058 1.00 86.00 161 ASP A CA 1
ATOM 1322 C C . ASP A 1 161 ? -10.017 -12.480 -2.593 1.00 86.00 161 ASP A C 1
ATOM 1324 O O . ASP A 1 161 ? -10.595 -13.078 -3.502 1.00 86.00 161 ASP A O 1
ATOM 1328 N N . SER A 1 162 ? -10.532 -11.385 -2.027 1.00 85.44 162 SER A N 1
ATOM 1329 C CA . SER A 1 162 ? -11.856 -10.849 -2.360 1.00 85.44 162 SER A CA 1
ATOM 1330 C C . SER A 1 162 ? -11.841 -9.856 -3.525 1.00 85.44 162 SER A C 1
ATOM 1332 O O . SER A 1 162 ? -12.896 -9.564 -4.087 1.00 85.44 162 SER A O 1
ATOM 1334 N N . ASN A 1 163 ? -10.673 -9.318 -3.894 1.00 84.94 163 ASN A N 1
ATOM 1335 C CA . ASN A 1 163 ? -10.554 -8.224 -4.859 1.00 84.94 163 ASN A CA 1
ATOM 1336 C C . ASN A 1 163 ? -9.435 -8.485 -5.867 1.00 84.94 163 ASN A C 1
ATOM 1338 O O . ASN A 1 163 ? -8.354 -7.903 -5.803 1.00 84.94 163 ASN A O 1
ATOM 1342 N N . THR A 1 164 ? -9.733 -9.309 -6.872 1.00 79.12 164 THR A N 1
ATOM 1343 C CA . THR A 1 164 ? -8.832 -9.513 -8.012 1.00 79.12 164 THR A CA 1
ATOM 1344 C C . THR A 1 164 ? -8.551 -8.184 -8.728 1.00 79.12 164 THR A C 1
ATOM 1346 O O . THR A 1 164 ? -9.486 -7.402 -8.973 1.00 79.12 164 THR A O 1
ATOM 1349 N N . HIS A 1 165 ? -7.302 -7.972 -9.142 1.00 85.50 165 HIS A N 1
ATOM 1350 C CA . HIS A 1 165 ? -6.848 -6.796 -9.898 1.00 85.50 165 HIS A CA 1
ATOM 1351 C C . HIS A 1 165 ? -6.886 -5.471 -9.116 1.00 85.50 165 HIS A C 1
ATOM 1353 O O . HIS A 1 165 ? -7.208 -4.421 -9.673 1.00 85.50 165 HIS A O 1
ATOM 1359 N N . ILE A 1 166 ? -6.639 -5.507 -7.807 1.00 88.94 166 ILE A N 1
ATOM 1360 C CA . ILE A 1 166 ? -6.587 -4.311 -6.969 1.00 88.94 166 ILE A CA 1
ATOM 1361 C C . ILE A 1 166 ? -5.466 -3.356 -7.402 1.00 88.94 166 ILE A C 1
ATOM 1363 O O . ILE A 1 166 ? -5.728 -2.157 -7.478 1.00 88.94 166 ILE A O 1
ATOM 1367 N N . LEU A 1 167 ? -4.268 -3.852 -7.750 1.00 88.62 167 LEU A N 1
ATOM 1368 C CA . LEU A 1 167 ? -3.127 -2.996 -8.127 1.00 88.62 167 LEU A CA 1
ATOM 1369 C C . LEU A 1 167 ? -3.344 -2.284 -9.465 1.00 88.62 167 LEU A C 1
ATOM 1371 O O . LEU A 1 167 ? -2.791 -1.207 -9.682 1.00 88.62 167 LEU A O 1
ATOM 1375 N N . ASP A 1 168 ? -4.165 -2.845 -10.348 1.00 86.50 168 ASP A N 1
ATOM 1376 C CA . ASP A 1 168 ? -4.558 -2.175 -11.588 1.00 86.50 168 ASP A CA 1
ATOM 1377 C C . ASP A 1 168 ? -5.645 -1.108 -11.357 1.00 86.50 168 ASP A C 1
ATOM 1379 O O . ASP A 1 168 ? -5.681 -0.093 -12.057 1.00 86.50 168 ASP A O 1
ATOM 1383 N N . LYS A 1 169 ? -6.509 -1.296 -10.351 1.00 90.56 169 LYS A N 1
ATOM 1384 C CA . LYS A 1 169 ? -7.640 -0.399 -10.052 1.00 90.56 169 LYS A CA 1
ATOM 1385 C C . LYS A 1 169 ? -7.273 0.814 -9.206 1.00 90.56 169 LYS A C 1
ATOM 1387 O O . LYS A 1 169 ? -7.973 1.816 -9.295 1.00 90.56 169 LYS A O 1
ATOM 1392 N N . ILE A 1 170 ? -6.188 0.769 -8.423 1.00 92.25 170 ILE A N 1
ATOM 1393 C CA . ILE A 1 170 ? -5.786 1.902 -7.564 1.00 92.25 170 ILE A CA 1
ATOM 1394 C C . ILE A 1 170 ? -5.546 3.205 -8.340 1.00 92.25 170 ILE A C 1
ATOM 1396 O O . ILE A 1 170 ? -5.530 4.268 -7.742 1.00 92.25 170 ILE A O 1
ATOM 1400 N N . TYR A 1 171 ? -5.358 3.144 -9.659 1.00 90.62 171 TYR A N 1
ATOM 1401 C CA . TYR A 1 171 ? -5.180 4.327 -10.503 1.00 90.62 171 TYR A CA 1
ATOM 1402 C C . TYR A 1 171 ? -6.480 5.053 -10.859 1.00 90.62 171 TYR A C 1
ATOM 1404 O O . TYR A 1 171 ? -6.414 6.154 -11.405 1.00 90.62 171 TYR A O 1
ATOM 1412 N N . ASP A 1 172 ? -7.637 4.445 -10.596 1.00 90.94 172 ASP A N 1
ATOM 1413 C CA . ASP A 1 172 ? -8.922 5.129 -10.662 1.00 90.94 172 ASP A CA 1
ATOM 1414 C C . ASP A 1 172 ? -9.154 5.899 -9.356 1.00 90.94 172 ASP A C 1
ATOM 1416 O O . ASP A 1 172 ? -9.130 5.331 -8.264 1.00 90.94 172 ASP A O 1
ATOM 1420 N N . GLU A 1 173 ? -9.365 7.208 -9.467 1.00 88.00 173 GLU A N 1
ATOM 1421 C CA . GLU A 1 173 ? -9.464 8.104 -8.312 1.00 88.00 173 GLU A CA 1
ATOM 1422 C C . GLU A 1 173 ? -10.663 7.768 -7.415 1.00 88.00 173 GLU A C 1
ATOM 1424 O O . GLU A 1 173 ? -10.545 7.761 -6.188 1.00 88.00 173 GLU A O 1
ATOM 1429 N N . THR A 1 174 ? -11.812 7.43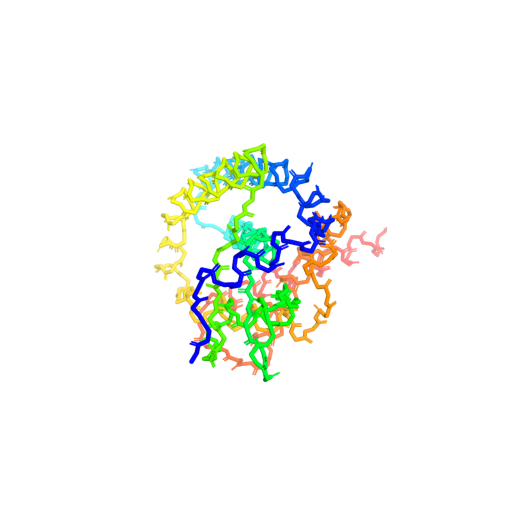5 -8.013 1.00 88.81 174 THR A N 1
ATOM 1430 C CA . THR A 1 174 ? -13.023 7.069 -7.259 1.00 88.81 174 THR A CA 1
ATOM 1431 C C . THR A 1 174 ? -12.812 5.747 -6.532 1.00 88.81 174 THR A C 1
ATOM 1433 O O . THR A 1 174 ? -13.171 5.594 -5.360 1.00 88.81 174 THR A O 1
ATOM 1436 N N . TYR A 1 175 ? -12.180 4.789 -7.208 1.00 91.94 175 TYR A N 1
ATOM 1437 C CA . TYR A 1 175 ? -11.816 3.522 -6.610 1.00 91.94 175 TYR A CA 1
ATOM 1438 C C . TYR A 1 175 ? -10.872 3.723 -5.423 1.00 91.94 175 TYR A C 1
ATOM 1440 O O . TYR A 1 175 ? -11.165 3.254 -4.326 1.00 91.94 175 TYR A O 1
ATOM 1448 N N . TYR A 1 176 ? -9.771 4.449 -5.611 1.00 91.88 176 TYR A N 1
ATOM 1449 C CA . TYR A 1 176 ? -8.736 4.633 -4.592 1.00 91.88 176 TYR A CA 1
ATOM 1450 C C . TYR A 1 176 ? -9.228 5.395 -3.355 1.00 91.88 176 TYR A C 1
ATOM 1452 O O . TYR A 1 176 ? -8.904 5.032 -2.218 1.00 91.88 176 TYR A O 1
ATOM 1460 N N . ASN A 1 177 ? -10.028 6.442 -3.557 1.00 86.25 177 ASN A N 1
ATOM 1461 C CA . ASN A 1 177 ? -10.469 7.308 -2.466 1.00 86.25 177 ASN A CA 1
ATOM 1462 C C . ASN A 1 177 ? -11.693 6.767 -1.725 1.00 86.25 177 ASN A C 1
ATOM 1464 O O . ASN A 1 177 ? -11.834 7.017 -0.530 1.00 86.25 177 ASN A O 1
ATOM 1468 N N . THR A 1 178 ? -12.569 6.018 -2.397 1.00 86.06 178 THR A N 1
ATOM 1469 C CA . THR A 1 178 ? -13.851 5.596 -1.813 1.00 86.06 178 THR A CA 1
ATOM 1470 C C . THR A 1 178 ? -13.978 4.084 -1.737 1.00 86.06 178 THR A C 1
ATOM 1472 O O . THR A 1 178 ? -14.135 3.529 -0.650 1.00 86.06 178 THR A O 1
ATOM 1475 N N . VAL A 1 179 ? -13.895 3.400 -2.878 1.00 89.56 179 VAL A N 1
ATOM 1476 C CA . VAL A 1 179 ? -14.166 1.955 -2.944 1.00 89.56 179 VAL A CA 1
ATOM 1477 C C . VAL A 1 179 ? -13.127 1.161 -2.152 1.00 89.56 179 VAL A C 1
ATOM 1479 O O . VAL A 1 179 ? -13.475 0.218 -1.448 1.00 89.56 179 VAL A O 1
ATOM 1482 N N . LEU A 1 180 ? -11.861 1.569 -2.209 1.00 92.62 180 LEU A N 1
ATOM 1483 C CA . LEU A 1 180 ? -10.769 0.905 -1.512 1.00 92.62 180 LEU A CA 1
ATOM 1484 C C . LEU A 1 180 ? -10.922 0.981 0.013 1.00 92.62 180 LEU A C 1
ATOM 1486 O O . LEU A 1 180 ? -10.664 -0.012 0.686 1.00 92.62 180 LEU A O 1
ATOM 1490 N N . ASN A 1 181 ? -11.407 2.103 0.559 1.00 91.31 181 ASN A N 1
ATOM 1491 C CA . ASN A 1 181 ? -11.704 2.211 1.993 1.00 91.31 181 ASN A CA 1
ATOM 1492 C C . ASN A 1 181 ? -12.760 1.182 2.408 1.00 91.31 181 ASN A C 1
ATOM 1494 O O . ASN A 1 181 ? -12.553 0.438 3.362 1.00 91.31 181 ASN A O 1
ATOM 1498 N N . TYR A 1 182 ? -13.845 1.083 1.635 1.00 88.81 182 TYR A N 1
ATOM 1499 C CA . TYR A 1 182 ? -14.888 0.083 1.862 1.00 88.81 182 TYR A CA 1
ATOM 1500 C C . TYR A 1 182 ? -14.350 -1.353 1.780 1.00 88.81 182 TYR A C 1
ATOM 1502 O O . TYR A 1 182 ? -14.706 -2.209 2.587 1.00 88.81 182 TYR A O 1
ATOM 1510 N N . MET A 1 183 ? -13.467 -1.635 0.821 1.00 91.69 183 MET A N 1
ATOM 1511 C CA . MET A 1 183 ? -12.868 -2.963 0.673 1.00 91.69 183 MET A CA 1
ATOM 1512 C C . MET A 1 183 ? -11.943 -3.324 1.840 1.00 91.69 183 MET A C 1
ATOM 1514 O O . MET A 1 183 ? -11.985 -4.463 2.302 1.00 91.69 183 MET A O 1
ATOM 1518 N N . ILE A 1 184 ? -11.146 -2.369 2.332 1.00 92.69 184 ILE A N 1
ATOM 1519 C CA . ILE A 1 184 ? -10.302 -2.546 3.523 1.00 92.69 184 ILE A CA 1
ATOM 1520 C C . ILE A 1 184 ? -11.178 -2.850 4.741 1.00 92.69 184 ILE A C 1
ATOM 1522 O O . ILE A 1 184 ? -10.945 -3.834 5.441 1.00 92.69 184 ILE A O 1
ATOM 1526 N N . ASP A 1 185 ? -12.228 -2.061 4.951 1.00 90.25 185 ASP A N 1
ATOM 1527 C CA . ASP A 1 185 ? -13.179 -2.255 6.045 1.00 90.25 185 ASP A CA 1
ATOM 1528 C C . ASP A 1 185 ? -13.832 -3.636 6.020 1.00 90.25 185 ASP A C 1
ATOM 1530 O O . ASP A 1 185 ? -13.832 -4.364 7.014 1.00 90.25 185 ASP A O 1
ATOM 1534 N N . ASN A 1 186 ? -14.355 -4.025 4.859 1.00 89.38 186 ASN A N 1
ATOM 1535 C CA . ASN A 1 186 ? -14.997 -5.317 4.677 1.00 89.38 186 ASN A CA 1
ATOM 1536 C C . ASN A 1 186 ? -14.000 -6.474 4.881 1.00 89.38 186 ASN A C 1
ATOM 1538 O O . ASN A 1 186 ? -14.369 -7.533 5.388 1.00 89.38 186 ASN A O 1
ATOM 1542 N N . ALA A 1 187 ? -12.719 -6.285 4.545 1.00 91.44 187 ALA A N 1
ATOM 1543 C CA . ALA A 1 187 ? -11.683 -7.274 4.829 1.00 91.44 187 ALA A CA 1
ATOM 1544 C C . ALA A 1 187 ? -11.451 -7.450 6.342 1.00 91.44 187 ALA A C 1
ATOM 1546 O O . ALA A 1 187 ? -11.318 -8.587 6.806 1.00 91.44 187 ALA A O 1
ATOM 1547 N N . PHE A 1 188 ? -11.484 -6.372 7.134 1.00 91.50 188 PHE A N 1
ATOM 1548 C CA . PHE A 1 188 ? -11.478 -6.458 8.602 1.00 91.50 188 PHE A CA 1
ATOM 1549 C C . PHE A 1 188 ? -12.710 -7.193 9.140 1.00 91.50 188 PHE A C 1
ATOM 1551 O O . PHE A 1 188 ? -12.578 -8.112 9.954 1.00 91.50 188 PHE A O 1
ATOM 1558 N N . GLU A 1 189 ? -13.900 -6.843 8.653 1.00 88.38 189 GLU A N 1
ATOM 1559 C CA . GLU A 1 189 ? -15.155 -7.473 9.067 1.00 88.38 189 GLU A CA 1
ATOM 1560 C C . GLU A 1 189 ? -15.177 -8.977 8.747 1.00 88.38 189 GLU A C 1
ATOM 1562 O O . GLU A 1 189 ? -15.539 -9.800 9.593 1.00 88.38 189 GLU A O 1
ATOM 1567 N N . ASN A 1 190 ? -14.730 -9.366 7.552 1.00 89.94 190 ASN A N 1
ATOM 1568 C CA . ASN A 1 190 ? -14.651 -10.767 7.146 1.00 89.94 190 ASN A CA 1
ATOM 1569 C C . ASN A 1 190 ? -13.593 -11.540 7.935 1.00 89.94 190 ASN A C 1
ATOM 1571 O O . ASN A 1 190 ? -13.848 -12.679 8.334 1.00 89.94 190 ASN A O 1
ATOM 1575 N N . THR A 1 191 ? -12.436 -10.929 8.203 1.00 90.31 191 THR A N 1
ATOM 1576 C CA . THR A 1 191 ? -11.383 -11.515 9.049 1.00 90.31 191 THR A CA 1
ATOM 1577 C C . THR A 1 191 ? -11.923 -11.808 10.450 1.00 90.31 191 THR A C 1
ATOM 1579 O O . THR A 1 191 ? -11.700 -12.901 10.977 1.00 90.31 191 THR A O 1
ATOM 1582 N N . TRP A 1 192 ? -12.708 -10.882 11.012 1.00 88.12 192 TRP A N 1
ATOM 1583 C CA . TRP A 1 192 ? -13.377 -11.049 12.301 1.00 88.12 192 TRP A CA 1
ATOM 1584 C C . TRP A 1 192 ? -14.436 -12.158 12.276 1.00 88.12 192 TRP A C 1
ATOM 1586 O O . TRP A 1 192 ? -14.366 -13.103 13.064 1.00 88.12 192 TRP A O 1
ATOM 1596 N N . LYS A 1 193 ? -15.391 -12.091 11.338 1.00 87.12 193 LYS A N 1
ATOM 1597 C CA . LYS A 1 193 ? -16.500 -13.056 11.211 1.00 87.12 193 LYS A CA 1
ATOM 1598 C C . LYS A 1 193 ? -16.015 -14.486 10.993 1.00 87.12 193 LYS A C 1
ATOM 1600 O O . LYS A 1 193 ? -16.592 -15.423 11.540 1.00 87.12 193 LYS A O 1
ATOM 1605 N N . LYS A 1 194 ? -14.956 -14.655 10.197 1.00 88.88 194 LYS A N 1
ATOM 1606 C CA . LYS A 1 194 ? -14.336 -15.956 9.907 1.00 88.88 194 LYS A CA 1
ATOM 1607 C C . LYS A 1 194 ? -13.328 -16.387 10.979 1.00 88.88 194 LYS A C 1
ATOM 1609 O O . LYS A 1 194 ? -12.764 -17.468 10.848 1.00 88.88 194 LYS A O 1
ATOM 1614 N N . GLN A 1 195 ? -13.102 -15.567 12.012 1.00 85.31 195 GLN A N 1
ATOM 1615 C CA . GLN A 1 195 ? -12.146 -15.815 13.099 1.00 85.31 195 GLN A CA 1
ATOM 1616 C C . GLN A 1 195 ? -10.737 -16.151 12.586 1.00 85.31 195 GLN A C 1
ATOM 1618 O O . GLN A 1 195 ? -10.048 -16.995 13.157 1.00 85.31 195 GLN A O 1
ATOM 1623 N N . LYS A 1 196 ? -10.314 -15.503 11.490 1.00 85.25 196 LYS A N 1
ATOM 1624 C CA . LYS A 1 196 ? -9.010 -15.755 10.855 1.00 85.25 196 LYS A CA 1
ATOM 1625 C C . LYS A 1 196 ? -7.838 -15.355 11.757 1.00 85.25 196 LYS A C 1
ATOM 1627 O O . LYS A 1 196 ? -6.779 -15.959 11.663 1.00 85.25 196 LYS A O 1
ATOM 1632 N N . VAL A 1 197 ? -8.048 -14.361 12.623 1.00 84.88 197 VAL A N 1
ATOM 1633 C CA . VAL A 1 197 ? -7.097 -13.875 13.633 1.00 84.88 197 VAL A CA 1
ATOM 1634 C C . VAL A 1 197 ? -7.868 -13.552 14.912 1.00 84.88 197 VAL A C 1
ATOM 1636 O O . VAL A 1 197 ? -9.019 -13.113 14.854 1.00 84.88 197 VAL A O 1
ATOM 1639 N N . GLN A 1 198 ? -7.245 -13.769 16.073 1.00 79.75 198 GLN A N 1
ATOM 1640 C CA . GLN A 1 198 ? -7.845 -13.531 17.393 1.00 79.75 198 GLN A CA 1
ATOM 1641 C C . GLN A 1 198 ? -7.181 -12.359 18.132 1.00 79.75 198 GLN A C 1
ATOM 1643 O O . GLN A 1 198 ? -6.884 -12.441 19.323 1.00 79.75 198 GLN A O 1
ATOM 1648 N N . THR A 1 199 ? -6.952 -11.249 17.431 1.00 84.12 199 THR A N 1
ATOM 1649 C CA . THR A 1 199 ? -6.423 -10.011 18.017 1.00 84.12 199 THR A CA 1
ATOM 1650 C C . THR A 1 199 ? -7.563 -9.050 18.385 1.00 84.12 199 THR A C 1
ATOM 1652 O O . THR A 1 199 ? -8.592 -8.996 17.696 1.00 84.12 199 THR A O 1
ATOM 1655 N N . PRO A 1 200 ? -7.411 -8.242 19.453 1.00 81.81 200 PRO A N 1
ATOM 1656 C CA . PRO A 1 200 ? -8.401 -7.221 19.792 1.00 81.81 200 PRO A CA 1
ATOM 1657 C C . PRO A 1 200 ? -8.588 -6.178 18.677 1.00 81.81 200 PRO A C 1
ATOM 1659 O O . PRO A 1 200 ? -9.695 -5.671 18.515 1.00 81.81 200 PRO A O 1
ATOM 1662 N N . LEU A 1 201 ? -7.558 -5.916 17.865 1.00 83.81 201 LEU A N 1
ATOM 1663 C CA . LEU A 1 201 ? -7.552 -4.937 16.779 1.00 83.81 201 LEU A CA 1
ATOM 1664 C C . LEU A 1 201 ? -8.580 -5.277 15.703 1.00 83.81 201 LEU A C 1
ATOM 1666 O O . LEU A 1 201 ? -9.327 -4.401 15.278 1.00 83.81 201 LEU A O 1
ATOM 1670 N N . VAL A 1 202 ? -8.672 -6.552 15.315 1.00 81.19 202 VAL A N 1
ATOM 1671 C CA . VAL A 1 202 ? -9.668 -7.019 14.342 1.00 81.19 202 VAL A CA 1
ATOM 1672 C C . VAL A 1 202 ? -11.086 -6.740 14.839 1.00 81.19 202 VAL A C 1
ATOM 1674 O O . VAL A 1 202 ? -11.906 -6.202 14.100 1.00 81.19 202 VAL A O 1
ATOM 1677 N N . SER A 1 203 ? -11.369 -7.044 16.108 1.00 76.31 203 SER A N 1
ATOM 1678 C CA . SER A 1 203 ? -12.692 -6.800 16.700 1.00 76.31 203 SER A CA 1
ATOM 1679 C C . SER A 1 203 ? -12.976 -5.302 16.864 1.00 76.31 203 SER A C 1
ATOM 1681 O O . SER A 1 203 ? -14.079 -4.846 16.575 1.00 76.31 203 SER A O 1
ATOM 1683 N N . PHE A 1 204 ? -11.974 -4.528 17.289 1.00 78.75 204 PHE A N 1
ATOM 1684 C CA . PHE A 1 204 ? -12.044 -3.075 17.448 1.00 78.75 204 PHE A CA 1
ATOM 1685 C C . PHE A 1 204 ? -12.362 -2.368 16.123 1.00 78.75 204 PHE A C 1
ATOM 1687 O O . PHE A 1 204 ? -13.189 -1.456 16.091 1.00 78.75 204 PHE A O 1
ATOM 1694 N N . TYR A 1 205 ? -11.738 -2.816 15.030 1.00 82.38 205 TYR A N 1
ATOM 1695 C CA . TYR A 1 205 ? -11.969 -2.300 13.684 1.00 82.38 205 TYR A CA 1
ATOM 1696 C C . TYR A 1 205 ? -13.319 -2.767 13.120 1.00 82.38 205 TYR A C 1
ATOM 1698 O O . TYR A 1 205 ? -14.091 -1.960 12.611 1.00 82.38 205 TYR A O 1
ATOM 1706 N N . ALA A 1 206 ? -13.666 -4.051 13.264 1.00 75.50 206 ALA A N 1
ATOM 1707 C CA . ALA A 1 206 ? -14.942 -4.582 12.779 1.00 75.50 206 ALA A CA 1
ATOM 1708 C C . ALA A 1 206 ? -16.152 -3.902 13.451 1.00 75.50 206 ALA A C 1
ATOM 1710 O O . ALA A 1 206 ? -17.137 -3.587 12.783 1.00 75.50 206 ALA A O 1
ATOM 1711 N N . MET A 1 207 ? -16.070 -3.585 14.748 1.00 74.31 207 MET A N 1
ATOM 1712 C CA . MET A 1 207 ? -17.115 -2.813 15.435 1.00 74.31 207 MET A CA 1
ATOM 1713 C C . MET A 1 207 ? -17.324 -1.424 14.822 1.00 74.31 207 MET A C 1
ATOM 1715 O O . MET A 1 207 ? -18.469 -0.981 14.713 1.00 74.31 207 MET A O 1
ATOM 1719 N N . PHE A 1 208 ? -16.252 -0.752 14.385 1.00 72.56 208 PHE A N 1
ATOM 1720 C CA . PHE A 1 208 ? -16.373 0.506 13.648 1.00 72.56 208 PHE A CA 1
ATOM 1721 C C . PHE A 1 208 ? -17.137 0.301 12.339 1.00 72.56 208 PHE A C 1
ATOM 1723 O O . PHE A 1 208 ? -18.077 1.044 12.083 1.00 72.56 208 PHE A O 1
ATOM 1730 N N . THR A 1 209 ? -16.788 -0.720 11.547 1.00 69.25 209 THR A N 1
ATOM 1731 C CA . THR A 1 209 ? -17.443 -0.969 10.249 1.00 69.25 209 THR A CA 1
ATOM 1732 C C . THR A 1 209 ? -18.946 -1.196 10.402 1.00 69.25 209 THR A C 1
ATOM 1734 O O . THR A 1 209 ? -19.731 -0.513 9.750 1.00 69.25 209 THR A O 1
ATOM 1737 N N . LEU A 1 210 ? -19.355 -2.047 11.348 1.00 65.88 210 LEU A N 1
ATOM 1738 C CA . LEU A 1 210 ? -20.767 -2.285 11.650 1.00 65.88 210 LEU A CA 1
ATOM 1739 C C . LEU A 1 210 ? -21.477 -0.989 12.055 1.00 65.88 210 LEU A C 1
ATOM 1741 O O . LEU A 1 210 ? -22.506 -0.646 11.489 1.00 65.88 210 LEU A O 1
ATOM 1745 N N . SER A 1 211 ? -20.884 -0.223 12.974 1.00 64.81 211 SER A N 1
ATOM 1746 C CA . SER A 1 211 ? -21.488 1.016 13.481 1.00 64.81 211 SER A CA 1
ATOM 1747 C C . SER A 1 211 ? -21.580 2.111 12.411 1.00 64.81 211 SER A C 1
ATOM 1749 O O . SER A 1 211 ? -22.560 2.849 12.355 1.00 64.81 211 SER A O 1
ATOM 1751 N N . PHE A 1 212 ? -20.552 2.248 11.572 1.00 66.50 212 PHE A N 1
ATOM 1752 C CA . PHE A 1 212 ? -20.476 3.281 10.543 1.00 66.50 212 PHE A CA 1
ATOM 1753 C C . PHE A 1 212 ? -21.451 2.998 9.399 1.00 66.50 212 PHE A C 1
ATOM 1755 O O . PHE A 1 212 ? -22.230 3.877 9.034 1.00 66.50 212 PHE A O 1
ATOM 1762 N N . TYR A 1 213 ? -21.454 1.773 8.864 1.00 63.44 213 TYR A N 1
ATOM 1763 C CA . TYR A 1 213 ? -22.357 1.424 7.770 1.00 63.44 213 TYR A CA 1
ATOM 1764 C C . TYR A 1 213 ? -23.813 1.355 8.233 1.00 63.44 213 TYR A C 1
ATOM 1766 O O . TYR A 1 213 ? -24.670 1.845 7.502 1.00 63.44 213 TYR A O 1
ATOM 1774 N N . ASP A 1 214 ? -24.104 0.872 9.447 1.00 59.25 214 ASP A N 1
ATOM 1775 C CA . ASP A 1 214 ? -25.468 0.915 9.993 1.00 59.25 214 ASP A CA 1
ATOM 1776 C C . ASP A 1 214 ? -25.996 2.357 10.080 1.00 59.25 214 ASP A C 1
ATOM 1778 O O . ASP A 1 214 ? -27.130 2.618 9.681 1.00 59.25 214 ASP A O 1
ATOM 1782 N N . ASN A 1 215 ? -25.170 3.317 10.514 1.00 59.81 215 ASN A N 1
ATOM 1783 C CA . ASN A 1 215 ? -25.559 4.731 10.560 1.00 59.81 215 ASN A CA 1
ATOM 1784 C C . ASN A 1 215 ? -25.777 5.330 9.161 1.00 59.81 215 ASN A C 1
ATOM 1786 O O . ASN A 1 215 ? -26.766 6.024 8.947 1.00 59.81 215 ASN A O 1
ATOM 1790 N N . VAL A 1 216 ? -24.914 5.021 8.185 1.00 59.94 216 VAL A N 1
ATOM 1791 C CA . VAL A 1 216 ? -25.089 5.482 6.794 1.00 59.94 216 VAL A CA 1
ATOM 1792 C C . VAL A 1 216 ? -26.357 4.895 6.162 1.00 59.94 216 VAL A C 1
ATOM 1794 O O . VAL A 1 216 ? -27.062 5.598 5.439 1.00 59.94 216 VAL A O 1
ATOM 1797 N N . TYR A 1 217 ? -26.681 3.628 6.441 1.00 50.91 217 TYR A N 1
ATOM 1798 C CA . TYR A 1 217 ? -27.933 3.012 5.992 1.00 50.91 217 TYR A CA 1
ATOM 1799 C C . TYR A 1 217 ? -29.160 3.631 6.673 1.00 50.91 217 TYR A C 1
ATOM 1801 O O . TYR A 1 217 ? -30.180 3.825 6.014 1.00 50.91 217 TYR A O 1
ATOM 1809 N N . LEU A 1 218 ? -29.075 3.961 7.965 1.00 48.06 218 LEU A N 1
ATOM 1810 C CA . LEU A 1 218 ? -30.152 4.637 8.693 1.00 48.06 218 LEU A CA 1
ATOM 1811 C C . LEU A 1 218 ? -30.406 6.055 8.164 1.00 48.06 218 LEU A C 1
ATOM 1813 O O . LEU A 1 218 ? -31.564 6.415 7.969 1.00 48.06 218 LEU A O 1
ATOM 1817 N N . ASP A 1 219 ? -29.357 6.818 7.855 1.00 48.22 219 ASP A N 1
ATOM 1818 C CA . ASP A 1 219 ? -29.477 8.168 7.285 1.00 48.22 219 ASP A CA 1
ATOM 1819 C C . ASP A 1 219 ? -30.057 8.168 5.857 1.00 48.22 219 ASP A C 1
ATOM 1821 O O . ASP A 1 219 ? -30.658 9.151 5.432 1.00 48.22 219 ASP A O 1
ATOM 1825 N N . GLN A 1 220 ? -29.931 7.062 5.114 1.00 48.62 220 GLN A N 1
ATOM 1826 C CA . GLN A 1 220 ? -30.547 6.888 3.789 1.00 48.62 220 GLN A CA 1
ATOM 1827 C C . GLN A 1 220 ? -32.020 6.443 3.837 1.00 48.62 220 GLN A C 1
ATOM 1829 O O . GLN A 1 220 ? -32.679 6.399 2.795 1.00 48.62 220 GLN A O 1
ATOM 1834 N N . LEU A 1 221 ? -32.540 6.092 5.017 1.00 40.50 221 LEU A N 1
ATOM 1835 C CA . LEU A 1 221 ? -33.935 5.689 5.233 1.00 40.50 221 LEU A CA 1
ATOM 1836 C C . LEU A 1 221 ? -34.834 6.844 5.719 1.00 40.50 221 LEU A C 1
ATOM 1838 O O . LEU A 1 221 ? -36.024 6.610 5.957 1.00 40.50 221 LEU A O 1
ATOM 1842 N N . VAL A 1 222 ? -34.288 8.060 5.860 1.00 39.28 222 VAL A N 1
ATOM 1843 C CA . VAL A 1 222 ? -35.000 9.289 6.267 1.00 39.28 222 VAL A CA 1
ATOM 1844 C C . VAL A 1 222 ? -35.319 10.175 5.067 1.00 39.28 222 VAL A C 1
ATOM 1846 O O . VAL A 1 222 ? -34.408 10.441 4.254 1.00 39.28 222 VAL A O 1
#

Sequence (222 aa):
MKSYKETKEYLKQLEDFRSFNYRATRLPEMVANETKHFEDVQEFFKEEGFNHLSVVEIIRSFIKMDLLKLSLMQSTHGIYVNDNTPQYPSEAETVAKFTLENSDIDFYPLILPDELEKVNKDTRDAIISYNKSIEPFLQSIEKNAGDITETVQAVITELFDSNTHILDKIYDETYYNTVLNYMIDNAFENTWKKQKVQTPLVSFYAMFTLSFYDNVYLDQLV

Secondary structure (DSSP, 8-state):
---HHHHHHHHHHT---HHHHHHHTTHHHHHHHHHHHHHHHHHHHHHH-S-HHHHHHHHHHHHHHHHHHHHHHHHHEEEEETTTEEEPPPHHHHHHHHS----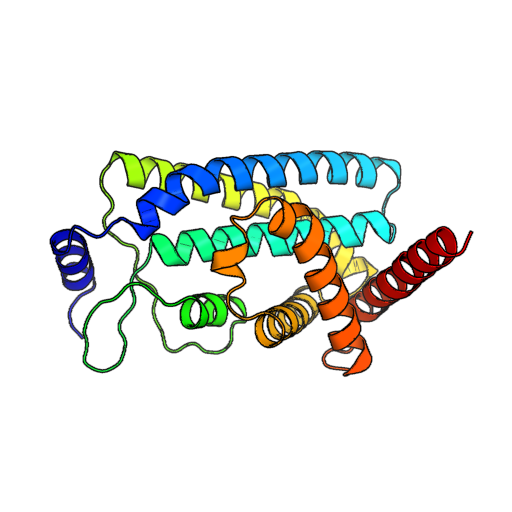-PPPEE----HHHHHHHHHHHHHHHHHHHHHHHHHHHHHHHH--HHHHHHHHHHHHHHH-TTHHHHTTSHHIIIIIHHHHHHHHHHHHHHTTS---HHHHHHHHHHHHHHHHHHHHTT-

Radius of gyration: 18.95 Å; Cα contacts (8 Å, |Δi|>4): 208; chains: 1; bounding box: 58×38×48 Å

Foldseek 3Di:
DPDLVVLQVVVVVVVPLVLLVVLLVPLQVQLVVLLVQVVVLVVVCVVVPDDLVSLLSLLLSVVLLVLSVLSLLQSFWWWADPPRHIDRDDPVLSLCVVLPPPRPIDTRGHDDDPVSVVSSVVSVVSSVVSCVVSVVVVVVCCVVFNDPVQLSSQLSVLLCVVDPPPSVCCSPPCCVPPVSSVSSLVSLLCCVVVVVDDTSNSVSSVVCSVVVVVVVVVVVVD